Protein AF-A0A645ENZ5-F1 (afdb_monomer_lite)

Sequence (330 aa):
MIDLFDIIKGENFYLLDMSVNDKSVLYNEKYGIITLDNNRDEYNFKVSYTIEPRLSDDIVFKIAGTTLDGKLENLKVNVNSPFFIDNATVDFNEKGANFGTDRFNLEKNDNNVVFTNKNTIYVGEDIKLKIDIDKDLFVRPLPISGNIVKFSSPMILLLIVFLFFRFRDKNPITPVVQFYPPKSMNSAEVGYGFNEGISNLQVTSLLFYWASEGYIKIIMKKKNKFTIEKLKEIDNNHKSYEKKLFNSLFKYGNGKKVTGEKLKTYFGEEVSKAVKGVKEEFKYEKKLRDSASKKAGFLLSIISAVPIISCMMVARDVDHGSIIGYIMEP

Organism: NCBI:txid1076179

Structure (mmCIF, N/CA/C/O backbone):
data_AF-A0A645ENZ5-F1
#
_entry.id   AF-A0A645ENZ5-F1
#
loop_
_atom_site.group_PDB
_atom_site.id
_atom_site.type_symbol
_atom_site.label_atom_id
_atom_site.label_alt_id
_atom_site.label_comp_id
_atom_site.label_asym_id
_atom_site.label_entity_id
_atom_site.label_seq_id
_atom_site.pdbx_PDB_ins_code
_atom_site.Cartn_x
_atom_site.Cartn_y
_atom_site.Cartn_z
_atom_site.occupancy
_atom_site.B_iso_or_equiv
_atom_site.auth_seq_id
_atom_site.auth_comp_id
_atom_site.auth_asym_id
_atom_site.auth_atom_id
_atom_site.pdbx_PDB_model_num
ATOM 1 N N . MET A 1 1 ? 25.203 20.124 -31.818 1.00 53.22 1 MET A N 1
ATOM 2 C CA . MET A 1 1 ? 24.938 19.409 -30.550 1.00 53.22 1 MET A CA 1
ATOM 3 C C . MET A 1 1 ? 24.627 17.964 -30.899 1.00 53.22 1 MET A C 1
ATOM 5 O O . MET A 1 1 ? 23.870 17.758 -31.836 1.00 53.22 1 MET A O 1
ATOM 9 N N . ILE A 1 2 ? 25.244 16.997 -30.225 1.00 60.62 2 ILE A 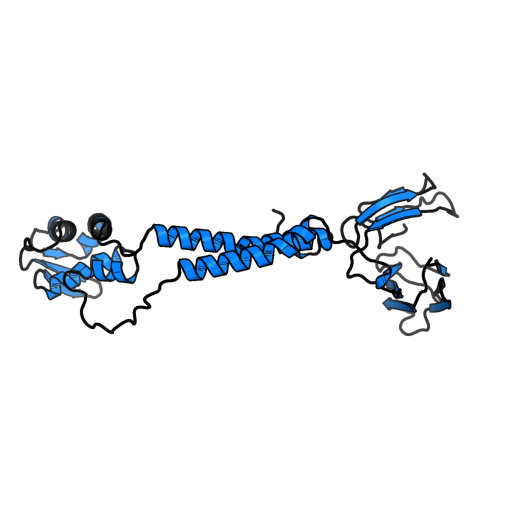N 1
ATOM 10 C CA . ILE A 1 2 ? 24.967 15.567 -30.406 1.00 60.62 2 ILE A CA 1
ATOM 11 C C . ILE A 1 2 ? 24.319 15.082 -29.118 1.00 60.62 2 ILE A C 1
ATOM 13 O O . ILE A 1 2 ? 24.918 15.182 -28.049 1.00 60.62 2 ILE A O 1
ATOM 17 N N . ASP A 1 3 ? 23.092 14.600 -29.222 1.00 60.34 3 ASP A N 1
ATOM 18 C CA . ASP A 1 3 ? 22.356 14.057 -28.090 1.00 60.34 3 ASP A CA 1
ATOM 19 C C . ASP A 1 3 ? 22.643 12.555 -27.989 1.00 60.34 3 ASP A C 1
ATOM 21 O O . ASP A 1 3 ? 22.390 11.793 -28.924 1.00 60.34 3 ASP A O 1
ATOM 25 N N . LEU A 1 4 ? 23.230 12.133 -26.873 1.00 62.19 4 LEU A N 1
ATOM 26 C CA . LEU A 1 4 ? 23.385 10.731 -26.519 1.00 62.19 4 LEU A CA 1
ATOM 27 C C . LEU A 1 4 ? 22.175 10.356 -25.666 1.00 62.19 4 LEU A C 1
ATOM 29 O O . LEU A 1 4 ? 22.334 10.042 -24.493 1.00 62.19 4 LEU A O 1
ATOM 33 N N . PHE A 1 5 ? 20.983 10.399 -26.269 1.00 58.06 5 PHE A N 1
ATOM 34 C CA . PHE A 1 5 ? 19.673 10.164 -25.640 1.00 58.06 5 PHE A CA 1
ATOM 35 C C . PHE A 1 5 ? 19.604 8.907 -24.764 1.00 58.06 5 PHE A C 1
ATOM 37 O O . PHE A 1 5 ? 18.794 8.818 -23.841 1.00 58.06 5 PHE A O 1
ATOM 44 N N . ASP A 1 6 ? 20.429 7.927 -25.140 1.00 56.44 6 ASP A N 1
ATOM 45 C CA . ASP A 1 6 ? 20.875 6.784 -24.365 1.00 56.44 6 ASP A CA 1
ATOM 46 C C . ASP A 1 6 ? 21.275 7.246 -22.964 1.00 56.44 6 ASP A C 1
ATOM 48 O O . ASP A 1 6 ? 20.511 7.142 -22.020 1.00 56.44 6 ASP A O 1
ATOM 52 N N . ILE A 1 7 ? 22.435 7.898 -22.890 1.00 56.50 7 ILE A N 1
ATOM 53 C CA . ILE A 1 7 ? 23.445 7.971 -21.828 1.00 56.50 7 ILE A CA 1
ATOM 54 C C . ILE A 1 7 ? 23.125 8.990 -20.707 1.00 56.50 7 ILE A C 1
ATOM 56 O O . ILE A 1 7 ? 24.003 9.655 -20.166 1.00 56.50 7 ILE A O 1
ATOM 60 N N . ILE A 1 8 ? 21.857 9.107 -20.312 1.00 57.09 8 ILE A N 1
ATOM 61 C CA . ILE A 1 8 ? 21.408 9.995 -19.230 1.00 57.09 8 ILE A CA 1
ATOM 62 C C . ILE A 1 8 ? 21.403 9.253 -17.887 1.00 57.09 8 ILE A C 1
ATOM 64 O O . ILE A 1 8 ? 20.781 8.200 -17.726 1.00 57.09 8 ILE A O 1
ATOM 68 N N . LYS A 1 9 ? 22.082 9.816 -16.881 1.00 54.47 9 LYS A N 1
ATOM 69 C CA . LYS A 1 9 ? 22.160 9.224 -15.539 1.00 54.47 9 LYS A CA 1
ATOM 70 C C . LYS A 1 9 ? 20.782 9.191 -14.861 1.00 54.47 9 LYS A C 1
ATOM 72 O O . LYS A 1 9 ? 20.249 10.237 -14.502 1.00 54.47 9 LYS A O 1
ATOM 77 N N . GLY A 1 10 ? 20.264 7.987 -14.598 1.00 50.69 10 GLY A N 1
ATOM 78 C CA . GLY A 1 10 ? 19.096 7.769 -13.731 1.00 50.69 10 GLY A CA 1
ATOM 79 C C . GLY A 1 10 ? 17.742 7.608 -14.432 1.00 50.69 10 GLY A C 1
ATOM 80 O O . GLY A 1 10 ? 16.750 7.419 -13.735 1.00 50.69 10 GLY A O 1
ATOM 81 N N . GLU A 1 11 ? 17.677 7.632 -15.769 1.00 53.59 11 GLU A N 1
ATOM 82 C CA . GLU A 1 11 ? 16.412 7.417 -16.498 1.00 53.59 11 GLU A CA 1
ATOM 83 C C . GLU A 1 11 ? 16.266 6.010 -17.087 1.00 53.59 11 GLU A C 1
ATOM 85 O O . GLU A 1 11 ? 15.225 5.386 -16.874 1.00 53.59 11 GLU A O 1
ATOM 90 N N . ASN A 1 12 ? 17.290 5.488 -17.779 1.00 50.91 12 ASN A N 1
ATOM 91 C CA . ASN A 1 12 ? 17.192 4.236 -18.554 1.00 50.91 12 ASN A CA 1
ATOM 92 C C . ASN A 1 12 ? 18.237 3.167 -18.165 1.00 50.91 12 ASN A C 1
ATOM 94 O O . ASN A 1 12 ? 17.950 1.977 -18.222 1.00 50.91 12 ASN A O 1
ATOM 98 N N . PHE A 1 13 ? 19.425 3.562 -17.706 1.00 59.50 13 PHE A N 1
ATOM 99 C CA . PHE A 1 13 ? 20.472 2.680 -17.160 1.00 59.50 13 PHE A CA 1
ATOM 100 C C . PHE A 1 13 ? 21.370 3.501 -16.217 1.00 59.50 13 PHE A C 1
ATOM 102 O O . PHE A 1 13 ? 21.268 4.731 -16.138 1.00 59.50 13 PHE A O 1
ATOM 109 N N . TYR A 1 14 ? 22.259 2.829 -15.484 1.00 66.50 14 TYR A N 1
ATOM 110 C CA . TYR A 1 14 ? 23.214 3.505 -14.608 1.00 66.50 14 TYR A CA 1
ATOM 111 C C . TYR A 1 14 ? 24.526 3.765 -15.358 1.00 66.50 14 TYR A C 1
ATOM 113 O O . TYR A 1 14 ? 25.234 2.824 -15.711 1.00 66.50 14 TYR A O 1
ATOM 121 N N . LEU A 1 15 ? 24.854 5.033 -15.628 1.00 72.75 15 LEU A N 1
ATOM 122 C CA . LEU A 1 15 ? 26.168 5.409 -16.158 1.00 72.75 15 LEU A CA 1
ATOM 123 C C . LEU A 1 15 ? 27.207 5.291 -15.037 1.00 72.75 15 LEU A C 1
ATOM 125 O O . LEU A 1 15 ? 27.143 6.031 -14.053 1.00 72.75 15 LEU A O 1
ATOM 129 N N . LEU A 1 16 ? 28.136 4.347 -15.180 1.00 76.06 16 LEU A N 1
ATOM 130 C CA . LEU A 1 16 ? 29.196 4.081 -14.206 1.00 76.06 16 LEU A CA 1
ATOM 131 C C . LEU A 1 16 ? 30.443 4.918 -14.485 1.00 76.06 16 LEU A C 1
ATOM 133 O O . LEU A 1 16 ? 31.052 5.435 -13.554 1.00 76.06 16 LEU A O 1
ATOM 137 N N . ASP A 1 17 ? 30.806 5.042 -15.759 1.00 79.56 17 ASP A N 1
ATOM 138 C CA . ASP A 1 17 ? 31.988 5.780 -16.199 1.00 79.56 17 ASP A CA 1
ATOM 139 C C . ASP A 1 17 ? 31.785 6.332 -17.614 1.00 79.56 17 ASP A C 1
ATOM 141 O O . ASP A 1 17 ? 31.119 5.696 -18.438 1.00 79.56 17 ASP A O 1
ATOM 145 N N . MET A 1 18 ? 32.378 7.492 -17.905 1.00 82.25 18 MET A N 1
ATOM 146 C CA . MET A 1 18 ? 32.459 8.049 -19.253 1.00 82.25 18 MET A CA 1
ATOM 147 C C . MET A 1 18 ? 33.754 8.836 -19.459 1.00 82.25 18 MET A C 1
ATOM 149 O O . MET A 1 18 ? 34.155 9.653 -18.636 1.00 82.25 18 MET A O 1
ATOM 153 N N . SER A 1 19 ? 34.358 8.661 -20.633 1.00 85.00 19 SER A N 1
ATOM 154 C CA . SER A 1 19 ? 35.468 9.478 -21.109 1.00 85.00 19 SER A CA 1
ATOM 155 C C . SER A 1 19 ? 35.282 9.899 -22.565 1.00 85.00 19 SER A C 1
ATOM 157 O O . SER A 1 19 ? 34.836 9.124 -23.415 1.00 85.00 19 SER A O 1
ATOM 159 N N . VAL A 1 20 ? 35.673 11.139 -22.856 1.00 86.62 20 VAL A N 1
ATOM 160 C CA . VAL A 1 20 ? 35.827 11.670 -24.213 1.00 86.62 20 VAL A CA 1
ATOM 161 C C . VAL A 1 20 ? 37.310 11.953 -24.416 1.00 86.62 20 VAL A C 1
ATOM 163 O O . VAL A 1 20 ? 37.947 12.597 -23.583 1.00 86.62 20 VAL A O 1
ATOM 166 N N . ASN A 1 21 ? 37.888 11.425 -25.493 1.00 89.44 21 ASN A N 1
ATOM 167 C CA . ASN A 1 21 ? 39.327 11.553 -25.749 1.00 89.44 21 ASN A CA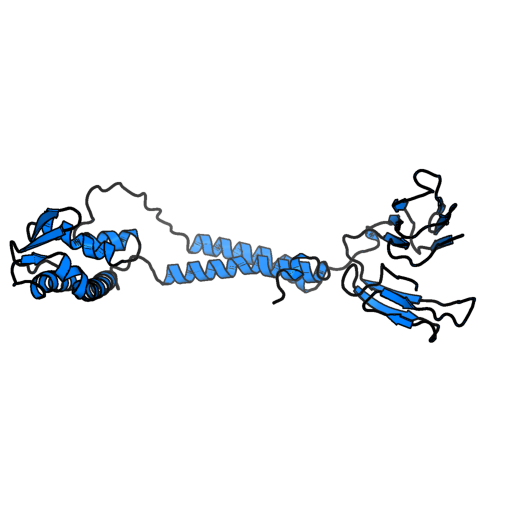 1
ATOM 168 C C . ASN A 1 21 ? 39.749 12.972 -26.176 1.00 89.44 21 ASN A C 1
ATOM 170 O O . ASN A 1 21 ? 40.898 13.356 -25.960 1.00 89.44 21 ASN A O 1
ATOM 174 N N . ASP A 1 22 ? 38.838 13.741 -26.771 1.00 83.50 22 ASP A N 1
ATOM 175 C CA . ASP A 1 22 ? 39.069 15.119 -27.183 1.00 83.50 22 ASP A CA 1
ATOM 176 C C . ASP A 1 22 ? 38.551 16.090 -26.114 1.00 83.50 22 ASP A C 1
ATOM 178 O O . ASP A 1 22 ? 37.352 16.199 -25.869 1.00 83.50 22 ASP A O 1
ATOM 182 N N . LYS A 1 23 ? 39.471 16.840 -25.499 1.00 79.62 23 LYS A N 1
ATOM 183 C CA . LYS A 1 23 ? 39.165 17.824 -24.447 1.00 79.62 23 LYS A CA 1
ATOM 184 C C . LYS A 1 23 ? 38.333 19.009 -24.936 1.00 79.62 23 LYS A C 1
ATOM 186 O O . LYS A 1 23 ? 37.765 19.725 -24.118 1.00 79.62 23 LYS A O 1
ATOM 191 N N . SER A 1 24 ? 38.315 19.255 -26.242 1.00 79.25 24 SER A N 1
ATOM 192 C CA . SER A 1 24 ? 37.523 20.325 -26.851 1.00 79.25 24 SER A CA 1
ATOM 193 C C . SER A 1 24 ? 36.053 19.941 -27.052 1.00 79.25 24 SER A C 1
ATOM 195 O O . SER A 1 24 ? 35.222 20.808 -27.310 1.00 79.25 24 SER A O 1
ATOM 197 N N . VAL A 1 25 ? 35.728 18.655 -26.900 1.00 83.12 25 VAL A N 1
ATOM 198 C CA . VAL A 1 25 ? 34.374 18.120 -26.987 1.00 83.12 25 VAL A CA 1
ATOM 199 C C . VAL A 1 25 ? 33.829 17.976 -25.569 1.00 83.12 25 VAL A C 1
ATOM 201 O O . VAL A 1 25 ? 34.274 17.130 -24.794 1.00 83.12 25 VAL A O 1
ATOM 204 N N . LEU A 1 26 ? 32.873 18.832 -25.206 1.00 80.06 26 LEU A N 1
ATOM 205 C CA . LEU A 1 26 ? 32.309 18.854 -23.856 1.00 80.06 26 LEU A CA 1
ATOM 206 C C . LEU A 1 26 ? 31.112 17.912 -23.760 1.00 80.06 26 LEU A C 1
ATOM 208 O O . LEU A 1 26 ? 30.170 18.022 -24.547 1.00 80.06 26 LEU A O 1
ATOM 212 N N . TYR A 1 27 ? 31.127 17.036 -22.757 1.00 79.44 27 TYR A N 1
ATOM 213 C CA . TYR A 1 27 ? 30.000 16.176 -22.413 1.00 79.44 27 TYR A CA 1
ATOM 214 C C . TYR A 1 27 ? 29.268 16.692 -21.171 1.00 79.44 27 TYR A C 1
ATOM 216 O O . TYR A 1 27 ? 29.885 17.011 -20.155 1.00 79.44 27 TYR A O 1
ATOM 224 N N . ASN A 1 28 ? 27.942 16.757 -21.249 1.00 75.94 28 ASN A N 1
ATOM 225 C CA . ASN A 1 28 ? 27.066 17.089 -20.140 1.00 75.94 28 ASN A CA 1
ATOM 226 C C . ASN A 1 28 ? 26.349 15.829 -19.642 1.00 75.94 28 ASN A C 1
ATOM 228 O O . ASN A 1 28 ? 25.341 15.420 -20.216 1.00 75.94 28 ASN A O 1
ATOM 232 N N . GLU A 1 29 ? 26.832 15.260 -18.535 1.00 68.12 29 GLU A N 1
ATOM 233 C CA . GLU A 1 29 ? 26.309 14.007 -17.967 1.00 68.12 29 GLU A CA 1
ATOM 234 C C . GLU A 1 29 ? 24.839 14.077 -17.545 1.00 68.12 29 GLU A C 1
ATOM 236 O O . GLU A 1 29 ? 24.139 13.067 -17.553 1.00 68.12 29 GLU A O 1
ATOM 241 N N . LYS A 1 30 ? 24.364 15.268 -17.158 1.00 67.50 30 LYS A N 1
ATOM 242 C CA . LYS A 1 30 ? 22.994 15.455 -16.674 1.00 67.50 30 LYS A CA 1
ATOM 243 C C . LYS A 1 30 ? 21.971 15.311 -17.797 1.00 67.50 30 LYS A C 1
ATOM 245 O O . LYS A 1 30 ? 20.852 14.887 -17.538 1.00 67.50 30 LYS A O 1
ATOM 250 N N . TYR A 1 31 ? 22.349 15.700 -19.010 1.00 66.69 31 TYR A N 1
ATOM 251 C CA . TYR A 1 31 ? 21.451 15.708 -20.162 1.00 66.69 31 TYR A CA 1
ATOM 252 C C . TYR A 1 31 ? 21.866 14.711 -21.246 1.00 66.69 31 TYR A C 1
ATOM 254 O O . TYR A 1 31 ? 21.151 14.585 -22.226 1.00 66.69 31 TYR A O 1
ATOM 262 N N . GLY A 1 32 ? 22.999 14.016 -21.093 1.00 71.44 32 GLY A N 1
ATOM 263 C CA . GLY A 1 32 ? 23.510 13.106 -22.119 1.00 71.44 32 GLY A CA 1
ATOM 264 C C . GLY A 1 32 ? 24.016 13.833 -23.368 1.00 71.44 32 GLY A C 1
ATOM 265 O O . GLY A 1 32 ? 24.044 13.260 -24.445 1.00 71.44 32 GLY A O 1
ATOM 266 N N . ILE A 1 33 ? 24.415 15.103 -23.272 1.00 73.81 33 ILE A N 1
ATOM 267 C CA . ILE A 1 33 ? 24.668 15.933 -24.461 1.00 73.81 33 ILE A CA 1
ATOM 268 C C . ILE A 1 33 ? 26.161 16.128 -24.702 1.00 73.81 33 ILE A C 1
ATOM 270 O O . ILE A 1 33 ? 26.882 16.600 -23.825 1.00 73.81 33 ILE A O 1
ATOM 274 N N . ILE A 1 34 ? 26.603 15.875 -25.932 1.00 79.56 34 ILE A N 1
ATOM 275 C CA . ILE A 1 34 ? 27.893 16.323 -26.453 1.00 79.56 34 ILE A CA 1
ATOM 276 C C . ILE A 1 34 ? 27.729 17.653 -27.190 1.00 79.56 34 ILE A C 1
ATOM 278 O O . ILE A 1 34 ? 26.933 17.803 -28.122 1.00 79.56 34 ILE A O 1
ATOM 282 N N . THR A 1 35 ? 28.532 18.635 -26.796 1.00 77.75 35 THR A N 1
ATOM 283 C CA . THR A 1 35 ? 28.579 19.949 -27.437 1.00 77.75 35 THR A CA 1
ATOM 284 C C . THR A 1 35 ? 29.850 20.070 -28.265 1.00 77.75 35 THR A C 1
ATOM 286 O O . THR A 1 35 ? 30.953 19.874 -27.755 1.00 77.75 35 THR A O 1
ATOM 289 N N . LEU A 1 36 ? 29.670 20.403 -29.542 1.00 80.25 36 LEU A N 1
ATOM 290 C CA . LEU A 1 36 ? 30.740 20.752 -30.473 1.00 80.25 36 LEU A CA 1
ATOM 291 C C . LEU A 1 36 ? 30.731 22.272 -30.636 1.00 80.25 36 LEU A C 1
ATOM 293 O O . LEU A 1 36 ? 29.652 22.865 -30.721 1.00 80.25 36 LEU A O 1
ATOM 297 N N . ASP A 1 37 ? 31.906 22.896 -30.637 1.00 78.12 37 ASP A N 1
ATOM 298 C CA . ASP A 1 37 ? 32.037 24.313 -30.967 1.00 78.12 37 ASP A CA 1
ATOM 299 C C . ASP A 1 37 ? 31.911 24.539 -32.486 1.00 78.12 37 ASP A C 1
ATOM 301 O O . ASP A 1 37 ? 31.997 23.605 -33.269 1.00 78.12 37 ASP A O 1
ATOM 305 N N . ASN A 1 38 ? 31.682 25.777 -32.931 1.00 78.19 38 ASN A N 1
ATOM 306 C CA . ASN A 1 38 ? 31.588 26.100 -34.368 1.00 78.19 38 ASN A CA 1
ATOM 307 C C . ASN A 1 38 ? 32.955 26.497 -34.960 1.00 78.19 38 ASN A C 1
ATOM 309 O O . ASN A 1 38 ? 33.023 27.200 -35.964 1.00 78.19 38 ASN A O 1
ATOM 313 N N . ASN A 1 39 ? 34.048 26.118 -34.293 1.00 80.25 39 ASN A N 1
ATOM 314 C CA . ASN A 1 39 ? 35.395 26.598 -34.610 1.00 80.25 39 ASN A CA 1
ATOM 315 C C . ASN A 1 39 ? 36.141 25.692 -35.601 1.00 80.25 39 ASN A C 1
ATOM 317 O O . ASN A 1 39 ? 37.219 26.065 -36.065 1.00 80.25 39 ASN A O 1
ATOM 321 N N . ARG A 1 40 ? 35.615 24.497 -35.894 1.00 82.19 40 ARG A N 1
ATOM 322 C CA . ARG A 1 40 ? 36.188 23.543 -36.850 1.00 82.19 40 ARG A CA 1
ATOM 323 C C . ARG A 1 40 ? 35.101 22.982 -37.756 1.00 82.19 40 ARG A C 1
ATOM 325 O O . ARG A 1 40 ? 33.959 22.826 -37.337 1.00 82.19 40 ARG A O 1
ATOM 332 N N . ASP A 1 41 ? 35.501 22.634 -38.972 1.00 82.31 41 ASP A N 1
ATOM 333 C CA . ASP A 1 41 ? 34.616 22.007 -39.956 1.00 82.31 41 ASP A CA 1
ATOM 334 C C . ASP A 1 41 ? 34.504 20.485 -39.750 1.00 82.31 41 ASP A C 1
ATOM 336 O O . ASP A 1 41 ? 33.480 19.888 -40.072 1.00 82.31 41 ASP A O 1
ATOM 340 N N . GLU A 1 42 ? 35.537 19.848 -39.183 1.00 83.44 42 GLU A N 1
ATOM 341 C CA . GLU A 1 42 ? 35.599 18.397 -38.981 1.00 83.44 42 GLU A CA 1
ATOM 342 C C . GLU A 1 42 ? 36.023 18.038 -37.547 1.00 83.44 42 GLU A C 1
ATOM 344 O O . GLU A 1 42 ? 36.982 18.592 -37.000 1.00 83.44 42 GLU A O 1
ATOM 349 N N . TYR A 1 43 ? 35.310 17.078 -36.947 1.00 82.81 43 TYR A N 1
ATOM 350 C CA . TYR A 1 43 ? 35.575 16.542 -35.610 1.00 82.81 43 TYR A CA 1
ATOM 351 C C . TYR A 1 43 ? 35.787 15.032 -35.687 1.00 82.81 43 TYR A C 1
ATOM 353 O O . TYR A 1 43 ? 34.962 14.312 -36.244 1.00 82.81 43 TYR A O 1
ATOM 361 N N . ASN A 1 44 ? 36.854 14.543 -35.054 1.00 87.75 44 ASN A N 1
ATOM 362 C CA . ASN A 1 44 ? 37.105 13.117 -34.874 1.00 87.75 44 ASN A CA 1
ATOM 363 C C . ASN A 1 44 ? 37.388 12.844 -33.393 1.00 87.75 44 ASN A C 1
ATOM 365 O O . ASN A 1 44 ? 38.461 13.164 -32.884 1.00 87.75 44 ASN A O 1
ATOM 369 N N . PHE A 1 45 ? 36.402 12.285 -32.696 1.00 86.81 45 PHE A N 1
ATOM 370 C CA . PHE A 1 45 ? 36.475 11.990 -31.269 1.00 86.81 45 PHE A CA 1
ATOM 371 C C . PHE A 1 45 ? 35.924 10.593 -30.975 1.00 86.81 45 PHE A C 1
ATOM 373 O O . PHE A 1 45 ? 35.157 10.014 -31.742 1.00 86.81 45 PHE A O 1
ATOM 380 N N . LYS A 1 46 ? 36.324 10.050 -29.827 1.00 87.69 46 LYS A N 1
ATOM 381 C CA . LYS A 1 46 ? 35.882 8.770 -29.285 1.00 87.69 46 LYS A CA 1
ATOM 382 C C . LYS A 1 46 ? 35.283 8.998 -27.907 1.00 87.69 46 LYS A C 1
ATOM 384 O O . LYS A 1 46 ? 35.949 9.526 -27.015 1.00 87.69 46 LYS A O 1
ATOM 389 N N . VAL A 1 47 ? 34.056 8.521 -27.739 1.00 85.56 47 VAL A N 1
ATOM 390 C CA . VAL A 1 47 ? 33.367 8.431 -26.451 1.00 85.56 47 VAL A CA 1
ATOM 391 C C . VAL A 1 47 ? 33.454 6.984 -25.987 1.00 85.56 47 VAL A C 1
ATOM 393 O O . VAL A 1 47 ? 33.116 6.073 -26.741 1.00 85.56 47 VAL A O 1
ATOM 396 N N . SER A 1 48 ? 33.940 6.763 -24.771 1.00 87.62 48 SER A N 1
ATOM 397 C CA . SER A 1 48 ? 33.935 5.445 -24.129 1.00 87.62 48 SER A CA 1
ATOM 398 C C . SER A 1 48 ? 33.117 5.543 -22.854 1.00 87.62 48 SER A C 1
ATOM 400 O O . SER A 1 48 ? 33.328 6.466 -22.073 1.00 87.62 48 SER A O 1
ATOM 402 N N . TYR A 1 49 ? 32.186 4.620 -22.648 1.00 83.75 49 TYR A N 1
ATOM 403 C CA . TYR A 1 49 ? 31.307 4.630 -21.486 1.00 83.75 49 TYR A CA 1
ATOM 404 C C . TYR A 1 49 ? 31.062 3.217 -20.972 1.00 83.75 49 TYR A C 1
ATOM 406 O O . TYR A 1 49 ? 31.088 2.252 -21.736 1.00 83.75 49 TYR A O 1
ATOM 414 N N . THR A 1 50 ? 30.804 3.118 -19.671 1.00 83.06 50 THR A N 1
ATOM 415 C CA . THR A 1 50 ? 30.383 1.882 -19.011 1.00 83.06 50 THR A CA 1
ATOM 416 C C . THR A 1 50 ? 29.007 2.107 -18.414 1.00 83.06 50 THR A C 1
ATOM 418 O O . THR A 1 50 ? 28.816 3.033 -17.624 1.00 83.06 50 THR A O 1
ATOM 421 N N . ILE A 1 51 ? 28.052 1.260 -18.786 1.00 77.94 51 ILE A N 1
ATOM 422 C CA . ILE A 1 51 ? 26.679 1.321 -18.289 1.00 77.94 51 ILE A CA 1
ATOM 423 C C . ILE A 1 51 ? 26.291 0.017 -17.612 1.00 77.94 51 ILE A C 1
ATOM 425 O O . ILE A 1 51 ? 26.758 -1.059 -17.982 1.00 77.94 51 ILE A O 1
ATOM 429 N N . GLU A 1 52 ? 25.392 0.124 -16.646 1.00 75.38 52 GLU A N 1
ATOM 430 C CA . GLU A 1 52 ? 24.675 -1.008 -16.086 1.00 75.38 52 GLU A CA 1
ATOM 431 C C . GLU A 1 52 ? 23.221 -0.988 -16.602 1.00 75.38 52 GLU A C 1
ATOM 433 O O . GLU A 1 52 ? 22.429 -0.161 -16.136 1.00 75.38 52 GLU A O 1
ATOM 438 N N . PRO A 1 53 ? 22.862 -1.848 -17.581 1.00 69.31 53 PRO A N 1
ATOM 439 C CA . PRO A 1 53 ? 21.552 -1.813 -18.233 1.00 69.31 53 PRO A CA 1
ATOM 440 C C . PRO A 1 53 ? 20.428 -2.278 -17.300 1.00 69.31 53 PRO A C 1
ATOM 442 O O . PRO A 1 53 ? 20.660 -3.004 -16.331 1.00 69.31 53 PRO A O 1
ATOM 445 N N . ARG A 1 54 ? 19.181 -1.906 -17.593 1.00 68.06 54 ARG A N 1
ATOM 446 C CA . ARG A 1 54 ? 18.018 -2.548 -16.963 1.00 68.06 54 ARG A CA 1
ATOM 447 C C . ARG A 1 54 ? 17.855 -3.974 -17.485 1.00 68.06 54 ARG A C 1
ATOM 449 O O . ARG A 1 54 ? 18.108 -4.242 -18.651 1.00 68.06 54 ARG A O 1
ATOM 456 N N . LEU A 1 55 ? 17.410 -4.886 -16.619 1.00 65.62 55 LEU A N 1
ATOM 457 C CA . LEU A 1 55 ? 17.197 -6.296 -16.981 1.00 65.62 55 LEU A CA 1
ATOM 458 C C . LEU A 1 55 ? 16.004 -6.506 -17.932 1.00 65.62 55 LEU A C 1
ATOM 460 O O . LEU A 1 55 ? 15.913 -7.546 -18.574 1.00 65.62 55 LEU A O 1
ATOM 464 N N . SER A 1 56 ? 15.075 -5.551 -17.993 1.00 62.88 56 SER A N 1
ATOM 465 C CA . SER A 1 56 ? 13.831 -5.638 -18.766 1.00 62.88 56 SER A CA 1
ATOM 466 C C . SER A 1 56 ? 13.910 -5.062 -20.176 1.00 62.88 56 SER A C 1
ATOM 468 O O . SER A 1 56 ? 12.965 -5.253 -20.941 1.00 62.88 56 SER A O 1
ATOM 470 N N . ASP A 1 57 ? 14.975 -4.330 -20.502 1.00 66.06 57 ASP A N 1
ATOM 471 C CA . ASP A 1 57 ? 14.966 -3.426 -21.649 1.00 66.06 57 ASP A CA 1
ATOM 472 C C . ASP A 1 57 ? 15.668 -4.052 -22.858 1.00 66.06 57 ASP A C 1
ATOM 474 O O . ASP A 1 57 ? 16.702 -4.711 -22.739 1.00 66.06 57 ASP A O 1
ATOM 478 N N . ASP A 1 58 ? 15.090 -3.835 -24.038 1.00 72.56 58 ASP A N 1
ATOM 479 C CA . ASP A 1 58 ? 15.731 -4.178 -25.303 1.00 72.56 58 ASP A CA 1
ATOM 480 C C . ASP A 1 58 ? 16.862 -3.183 -25.611 1.00 72.56 58 ASP A C 1
ATOM 482 O O . ASP A 1 58 ? 16.809 -2.016 -25.213 1.00 72.56 58 ASP A O 1
ATOM 486 N N . ILE A 1 59 ? 17.873 -3.612 -26.372 1.00 79.88 59 ILE A N 1
ATOM 487 C CA . ILE A 1 59 ? 18.948 -2.711 -26.797 1.00 79.88 59 ILE A CA 1
ATOM 488 C C . ILE A 1 59 ? 18.420 -1.833 -27.933 1.00 79.88 59 ILE A C 1
ATOM 490 O O . ILE A 1 59 ? 18.270 -2.274 -29.074 1.00 79.88 59 ILE A O 1
ATOM 494 N N . VAL A 1 60 ? 18.137 -0.574 -27.611 1.00 82.12 60 VAL A N 1
ATOM 495 C CA . VAL A 1 60 ? 17.627 0.427 -28.550 1.00 82.12 60 VAL A CA 1
ATOM 496 C C . VAL A 1 60 ? 18.593 1.599 -28.602 1.00 82.12 60 VAL A C 1
ATOM 498 O O . VAL A 1 60 ? 18.915 2.186 -27.578 1.00 82.12 60 VAL A O 1
ATOM 501 N N . PHE A 1 61 ? 19.021 1.955 -29.808 1.00 83.50 61 PHE A N 1
ATOM 502 C CA . PHE A 1 61 ? 19.822 3.138 -30.082 1.00 83.50 61 PHE A CA 1
ATOM 503 C C . PHE A 1 61 ? 18.932 4.221 -30.676 1.00 83.50 61 PHE A C 1
ATOM 505 O O . PHE A 1 61 ? 18.417 4.067 -31.788 1.00 83.50 61 PHE A O 1
ATOM 512 N N . LYS A 1 62 ? 18.769 5.341 -29.975 1.00 83.38 62 LYS A N 1
ATOM 513 C CA . LYS A 1 62 ? 18.148 6.536 -30.561 1.00 83.38 62 LYS A CA 1
ATOM 514 C C . LYS A 1 62 ? 19.163 7.248 -31.453 1.00 83.38 62 LYS A C 1
ATOM 516 O O . LYS A 1 62 ? 20.122 7.844 -30.976 1.00 83.38 62 LYS A O 1
ATOM 521 N N . ILE A 1 63 ? 18.947 7.160 -32.760 1.00 83.62 63 ILE A N 1
ATOM 522 C CA . ILE A 1 63 ? 19.851 7.701 -33.779 1.00 83.62 63 ILE A CA 1
ATOM 523 C C . ILE A 1 63 ? 19.555 9.184 -34.036 1.00 83.62 63 ILE A C 1
ATOM 525 O O . ILE A 1 63 ? 20.474 9.990 -34.161 1.00 83.62 63 ILE A O 1
ATOM 529 N N . ALA A 1 64 ? 18.274 9.543 -34.120 1.00 82.94 64 ALA A N 1
ATOM 530 C CA . ALA A 1 64 ? 17.813 10.918 -34.287 1.00 82.94 64 ALA A CA 1
ATOM 531 C C . ALA A 1 64 ? 16.535 11.129 -33.471 1.00 82.94 64 ALA A C 1
ATOM 533 O O . ALA A 1 64 ? 15.690 10.236 -33.405 1.00 82.94 64 ALA A O 1
ATOM 534 N N . GLY A 1 65 ? 16.398 12.299 -32.849 1.00 77.69 65 GLY A N 1
ATOM 535 C CA . GLY A 1 65 ? 15.234 12.661 -32.042 1.00 77.69 65 GLY A CA 1
ATOM 536 C C . GLY A 1 65 ? 14.504 13.880 -32.591 1.00 77.69 65 GLY A C 1
ATOM 537 O O . GLY A 1 65 ? 15.053 14.669 -33.359 1.00 77.69 65 GLY A O 1
ATOM 538 N N . THR A 1 66 ? 13.275 14.091 -32.123 1.00 76.00 66 THR A N 1
ATOM 539 C CA . THR A 1 66 ? 12.400 15.169 -32.608 1.00 76.00 66 THR A CA 1
ATOM 540 C C . THR A 1 66 ? 12.926 16.581 -32.330 1.00 76.00 66 THR A C 1
ATOM 542 O O . THR A 1 66 ? 12.430 17.539 -32.917 1.00 76.00 66 THR A O 1
ATOM 545 N N . THR A 1 67 ? 13.886 16.716 -31.414 1.00 71.25 67 THR A N 1
ATOM 546 C CA . THR A 1 67 ? 14.538 17.970 -31.000 1.00 71.25 67 THR A CA 1
ATOM 547 C C . THR A 1 67 ? 15.818 18.275 -31.776 1.00 71.25 67 THR A C 1
ATOM 549 O O . THR A 1 67 ? 16.485 19.260 -31.464 1.00 71.25 67 THR A O 1
ATOM 552 N N . LEU A 1 68 ? 16.177 17.440 -32.758 1.00 69.88 68 LEU A N 1
ATOM 553 C CA . LEU A 1 68 ? 17.319 17.666 -33.635 1.00 69.88 68 LEU A CA 1
ATOM 554 C C . LEU A 1 68 ? 17.262 19.080 -34.233 1.00 69.88 68 LEU A C 1
ATOM 556 O O . LEU A 1 68 ? 16.285 19.436 -34.890 1.00 69.88 68 LEU A O 1
ATOM 560 N N . ASP A 1 69 ? 18.318 19.864 -34.019 1.00 68.81 69 ASP A N 1
ATOM 561 C CA . ASP A 1 69 ? 18.461 21.194 -34.608 1.00 68.81 69 ASP A CA 1
ATOM 562 C C . ASP A 1 69 ? 19.163 21.074 -35.969 1.00 68.81 69 ASP A C 1
ATOM 564 O O . ASP A 1 69 ? 20.328 20.675 -36.053 1.00 68.81 69 ASP A O 1
ATOM 568 N N . GLY A 1 70 ? 18.431 21.362 -37.047 1.00 77.94 70 GLY A N 1
ATOM 569 C CA . GLY A 1 70 ? 18.911 21.262 -38.427 1.00 77.94 70 GLY A CA 1
ATOM 570 C C . GLY A 1 70 ? 18.403 20.037 -39.197 1.00 77.94 70 GLY A C 1
ATOM 571 O O . GLY A 1 70 ? 17.355 19.468 -38.900 1.00 77.94 70 GLY A O 1
ATOM 572 N N . LYS A 1 71 ? 19.129 19.671 -40.259 1.00 83.25 71 LYS A N 1
ATOM 573 C CA . LYS A 1 71 ? 18.824 18.523 -41.127 1.00 83.25 71 LYS A CA 1
ATOM 574 C C . LYS A 1 71 ? 20.001 17.552 -41.146 1.00 83.25 71 LYS A C 1
ATOM 576 O O . LYS A 1 71 ? 21.148 17.994 -41.180 1.00 83.25 71 LYS A O 1
ATOM 581 N N . LEU A 1 72 ? 19.722 16.249 -41.160 1.00 84.50 72 LEU A N 1
ATOM 582 C CA . LEU A 1 72 ? 20.750 15.217 -41.326 1.00 84.50 72 LEU A CA 1
ATOM 583 C C . LEU A 1 72 ? 20.675 14.618 -42.730 1.00 84.50 72 LEU A C 1
ATOM 585 O O . LEU A 1 72 ? 19.623 14.165 -43.186 1.00 84.50 72 LEU A O 1
ATOM 589 N N . GLU A 1 73 ? 21.818 14.610 -43.408 1.00 87.19 73 GLU A N 1
ATOM 590 C CA . GLU A 1 73 ? 22.001 14.078 -44.757 1.00 87.19 73 GLU A CA 1
ATOM 591 C C . GLU A 1 73 ? 23.157 13.075 -44.731 1.00 87.19 73 GLU A C 1
ATOM 593 O O . GLU A 1 73 ? 24.147 13.296 -44.037 1.00 87.19 73 GLU A O 1
ATOM 598 N N . ASN A 1 74 ? 23.034 11.974 -45.481 1.00 88.25 74 ASN A N 1
ATOM 599 C CA . ASN A 1 74 ? 24.072 10.939 -45.604 1.00 88.25 74 ASN A CA 1
ATOM 600 C C . ASN A 1 74 ? 24.548 10.336 -44.264 1.00 88.25 74 ASN A C 1
ATOM 602 O O . ASN A 1 74 ? 25.721 10.003 -44.089 1.00 88.25 74 ASN A O 1
ATOM 606 N N . LEU A 1 75 ? 23.632 10.182 -43.313 1.00 88.56 75 LEU A N 1
ATOM 607 C CA . LEU A 1 75 ? 23.845 9.476 -42.063 1.00 88.56 75 LEU A CA 1
ATOM 608 C C . LEU A 1 75 ? 24.097 7.986 -42.322 1.00 88.56 75 LEU A C 1
ATOM 610 O O . LEU A 1 75 ? 23.241 7.259 -42.830 1.00 88.56 75 LEU A O 1
ATOM 614 N N . LYS A 1 76 ? 25.270 7.527 -41.891 1.00 92.25 76 LYS A N 1
ATOM 615 C CA . LYS A 1 76 ? 25.641 6.115 -41.850 1.00 92.25 76 LYS A CA 1
ATOM 616 C C . LYS A 1 76 ? 25.972 5.726 -40.418 1.00 92.25 76 LYS A C 1
ATOM 618 O O . LYS A 1 76 ? 26.908 6.261 -39.831 1.00 92.25 76 LYS A O 1
ATOM 623 N N . VAL A 1 77 ? 25.229 4.766 -39.881 1.00 90.88 77 VAL A N 1
ATOM 624 C CA . VAL A 1 77 ? 25.446 4.204 -38.546 1.00 90.88 77 VAL A CA 1
ATOM 625 C C . VAL A 1 77 ? 25.912 2.765 -38.708 1.00 90.88 77 VAL A C 1
ATOM 627 O O . VAL A 1 77 ? 25.288 1.987 -39.424 1.00 90.88 77 VAL A O 1
ATOM 630 N N . ASN A 1 78 ? 27.026 2.421 -38.067 1.00 93.19 78 ASN A N 1
ATOM 631 C CA . ASN A 1 78 ? 27.597 1.079 -38.098 1.00 93.19 78 ASN A CA 1
ATOM 632 C C . ASN A 1 78 ? 27.712 0.548 -36.667 1.00 93.19 78 ASN A C 1
ATOM 634 O O . ASN A 1 78 ? 28.525 1.049 -35.890 1.00 93.19 78 ASN A O 1
ATOM 638 N N . VAL A 1 79 ? 26.883 -0.435 -36.324 1.00 91.00 79 VAL A N 1
ATOM 639 C CA . VAL A 1 79 ? 26.822 -1.047 -34.995 1.00 91.00 79 VAL A CA 1
ATOM 640 C C . VAL A 1 79 ? 27.502 -2.405 -35.050 1.00 91.00 79 VAL A C 1
ATOM 642 O O . VAL A 1 79 ? 26.971 -3.340 -35.644 1.00 91.00 79 VAL A O 1
ATOM 645 N N . ASN A 1 80 ? 28.656 -2.513 -34.392 1.00 92.25 80 ASN A N 1
ATOM 646 C CA . ASN A 1 80 ? 29.396 -3.763 -34.263 1.00 92.25 80 ASN A CA 1
ATOM 647 C C . ASN A 1 80 ? 29.233 -4.328 -32.848 1.00 92.25 80 ASN A C 1
ATOM 649 O O . ASN A 1 80 ? 29.550 -3.649 -31.868 1.00 92.25 80 ASN A O 1
ATOM 653 N N . SER A 1 81 ? 28.763 -5.569 -32.754 1.00 89.19 81 SER A N 1
ATOM 654 C CA . SER A 1 81 ? 28.526 -6.281 -31.502 1.00 89.19 81 SER A CA 1
ATOM 655 C C . SER A 1 81 ? 29.551 -7.405 -31.312 1.00 89.19 81 SER A C 1
ATOM 657 O O . SER A 1 81 ? 29.819 -8.168 -32.244 1.00 89.19 81 SER A O 1
ATOM 659 N N . PRO A 1 82 ? 30.098 -7.598 -30.097 1.00 89.88 82 PRO A N 1
ATOM 660 C CA . PRO A 1 82 ? 30.902 -8.783 -29.796 1.00 89.88 82 PRO A CA 1
ATOM 661 C C . PRO A 1 82 ? 30.075 -10.081 -29.826 1.00 89.88 82 PRO A C 1
ATOM 663 O O . PRO A 1 82 ? 30.648 -11.166 -29.881 1.00 89.88 82 PRO A O 1
ATOM 666 N N . PHE A 1 83 ? 28.743 -9.977 -29.814 1.00 90.44 83 PHE A N 1
ATOM 667 C CA . PHE A 1 83 ? 27.804 -11.095 -29.822 1.00 90.44 83 PHE A CA 1
ATOM 668 C C . PHE A 1 83 ? 26.972 -11.129 -31.102 1.00 90.44 83 PHE A C 1
ATOM 670 O O . PHE A 1 83 ? 26.786 -10.100 -31.758 1.00 90.44 83 PHE A O 1
ATOM 677 N N . PHE A 1 84 ? 26.456 -12.314 -31.425 1.00 92.31 84 PHE A N 1
ATOM 678 C CA . PHE A 1 84 ? 25.540 -12.500 -32.544 1.00 92.31 84 PHE A CA 1
ATOM 679 C C . PHE A 1 84 ? 24.279 -11.648 -32.354 1.00 92.31 84 PHE A C 1
ATOM 681 O O . PHE A 1 84 ? 23.719 -11.586 -31.260 1.00 92.31 84 PHE A O 1
ATOM 688 N N . ILE A 1 85 ? 23.861 -10.977 -33.421 1.00 93.00 85 ILE A N 1
ATOM 689 C CA . ILE A 1 85 ? 22.634 -10.189 -33.482 1.00 93.00 85 ILE A CA 1
ATOM 690 C C . ILE A 1 85 ? 21.581 -11.089 -34.115 1.00 93.00 85 ILE A C 1
ATOM 692 O O . ILE A 1 85 ? 21.724 -11.482 -35.270 1.00 93.00 85 ILE A O 1
ATOM 696 N N . ASP A 1 86 ? 20.520 -11.422 -33.393 1.00 91.12 86 ASP A N 1
ATOM 697 C CA . ASP A 1 86 ? 19.448 -12.266 -33.919 1.00 91.12 86 ASP A CA 1
ATOM 698 C C . ASP A 1 86 ? 18.643 -11.508 -34.973 1.00 91.12 86 ASP A C 1
ATOM 700 O O . ASP A 1 86 ? 18.417 -11.996 -36.085 1.00 91.12 86 ASP A O 1
ATOM 704 N N . ASN A 1 87 ? 18.275 -10.271 -34.645 1.00 92.00 87 ASN A N 1
ATOM 705 C CA . ASN A 1 87 ? 17.439 -9.422 -35.476 1.00 92.00 87 ASN A CA 1
ATOM 706 C C . ASN A 1 87 ? 17.759 -7.936 -35.248 1.00 92.00 87 ASN A C 1
ATOM 708 O O . ASN A 1 87 ? 18.287 -7.546 -34.209 1.00 92.00 87 ASN A O 1
ATOM 712 N N . ALA A 1 88 ? 17.454 -7.102 -36.237 1.00 93.12 88 ALA A N 1
ATOM 713 C CA . ALA A 1 88 ? 17.599 -5.657 -36.143 1.00 93.12 88 ALA A CA 1
ATOM 714 C C . ALA A 1 88 ? 16.394 -4.985 -36.795 1.00 93.12 88 ALA A C 1
ATOM 716 O O . ALA A 1 88 ? 16.018 -5.324 -37.918 1.00 93.12 88 ALA A O 1
ATOM 717 N N . THR A 1 89 ? 15.791 -4.028 -36.099 1.00 93.25 89 THR A N 1
ATOM 718 C CA . THR A 1 89 ? 14.615 -3.301 -36.576 1.00 93.25 89 THR A CA 1
ATOM 719 C C . THR A 1 89 ? 14.809 -1.806 -36.412 1.00 93.25 89 THR A C 1
ATOM 721 O O . THR A 1 89 ? 15.453 -1.336 -35.477 1.00 93.25 89 THR A O 1
ATOM 724 N N . VAL A 1 90 ? 14.258 -1.041 -37.349 1.00 93.44 90 VAL A N 1
ATOM 725 C CA . VAL A 1 90 ? 14.269 0.420 -37.295 1.00 93.44 90 VAL A CA 1
ATOM 726 C C . VAL A 1 90 ? 12.841 0.891 -37.077 1.00 93.44 90 VAL A C 1
ATOM 728 O O . VAL A 1 90 ? 11.957 0.576 -37.870 1.00 93.44 90 VAL A O 1
ATOM 731 N N . ASP A 1 91 ? 12.635 1.647 -36.007 1.00 90.12 91 ASP A N 1
ATOM 732 C CA . ASP A 1 91 ? 11.427 2.428 -35.771 1.00 90.12 91 ASP A CA 1
ATOM 733 C C . ASP A 1 91 ? 11.695 3.851 -36.263 1.00 90.12 91 ASP A C 1
ATOM 735 O O . ASP A 1 91 ? 12.532 4.568 -35.706 1.00 90.12 91 ASP A O 1
ATOM 739 N N . PHE A 1 92 ? 11.046 4.217 -37.366 1.00 90.44 92 PHE A N 1
ATOM 740 C CA . PHE A 1 92 ? 11.169 5.530 -37.982 1.00 90.44 92 PHE A CA 1
ATOM 741 C C . PHE A 1 92 ? 9.816 6.231 -37.891 1.00 90.44 92 PHE A C 1
ATOM 743 O O . PHE A 1 92 ? 8.873 5.915 -38.615 1.00 90.44 92 PHE A O 1
ATOM 750 N N . ASN A 1 93 ? 9.733 7.228 -37.019 1.00 88.31 93 ASN A N 1
ATOM 751 C CA . ASN A 1 93 ? 8.583 8.109 -36.935 1.00 88.31 93 ASN A CA 1
ATOM 752 C C . ASN A 1 93 ? 8.719 9.241 -37.956 1.00 88.31 93 ASN A C 1
ATOM 754 O O . ASN A 1 93 ? 9.309 10.298 -37.706 1.00 88.31 93 ASN A O 1
ATOM 758 N N . GLU A 1 94 ? 8.208 8.973 -39.148 1.00 86.12 94 GLU A N 1
ATOM 759 C CA . GLU A 1 94 ? 8.288 9.874 -40.288 1.00 86.12 94 GLU A CA 1
ATOM 760 C C . GLU A 1 94 ? 7.308 11.043 -40.174 1.00 86.12 94 GLU A C 1
ATOM 762 O O . GLU A 1 94 ? 6.147 10.877 -39.790 1.00 86.12 94 GLU A O 1
ATOM 767 N N . LYS A 1 95 ? 7.739 12.234 -40.603 1.00 79.38 95 LYS A N 1
ATOM 768 C CA . LYS A 1 95 ? 6.873 13.414 -40.726 1.00 79.38 95 LYS A CA 1
ATOM 769 C C . LYS A 1 95 ? 7.247 14.255 -41.942 1.00 79.38 95 LYS A C 1
ATOM 771 O O . LYS A 1 95 ? 8.389 14.292 -42.385 1.00 79.38 95 LYS A O 1
ATOM 776 N N . GLY A 1 96 ? 6.275 15.007 -42.455 1.00 72.94 96 GLY A N 1
ATOM 777 C CA . GLY A 1 96 ? 6.521 16.007 -43.494 1.00 72.94 96 GLY A CA 1
ATOM 778 C C . GLY A 1 96 ? 6.698 15.422 -44.899 1.00 72.94 96 GLY A C 1
ATOM 779 O O . GLY A 1 96 ? 6.018 14.474 -45.279 1.00 72.94 96 GLY A O 1
ATOM 780 N N . ALA A 1 97 ? 7.571 16.043 -45.697 1.00 72.31 97 ALA A N 1
ATOM 781 C CA . ALA A 1 97 ? 7.613 15.892 -47.158 1.00 72.31 97 ALA A CA 1
ATOM 782 C C . ALA A 1 97 ? 7.995 14.490 -47.671 1.00 72.31 97 ALA A C 1
ATOM 784 O O . ALA A 1 97 ? 7.689 14.166 -48.814 1.00 72.31 97 ALA A O 1
ATOM 785 N N . ASN A 1 98 ? 8.634 13.665 -46.839 1.00 77.94 98 ASN A N 1
ATOM 786 C CA . ASN A 1 98 ? 9.097 12.324 -47.204 1.00 77.94 98 ASN A CA 1
ATOM 787 C C . ASN A 1 98 ? 8.217 11.205 -46.607 1.00 77.94 98 ASN A C 1
ATOM 789 O O . ASN A 1 98 ? 8.626 10.047 -46.604 1.00 77.94 98 ASN A O 1
ATOM 793 N N . PHE A 1 99 ? 7.034 11.528 -46.076 1.00 82.62 99 PHE A N 1
ATOM 794 C CA . PHE A 1 99 ? 6.150 10.548 -45.443 1.00 82.62 99 PHE A CA 1
ATOM 795 C C . PHE A 1 99 ? 5.737 9.420 -46.406 1.00 82.62 99 PHE A C 1
ATOM 797 O O . PHE A 1 99 ? 5.214 9.686 -47.490 1.00 82.62 99 PHE A O 1
ATOM 804 N N . GLY A 1 100 ? 5.948 8.167 -45.995 1.00 81.88 100 GLY A N 1
ATOM 805 C CA . GLY A 1 100 ? 5.573 6.971 -46.756 1.00 81.88 100 GLY A CA 1
ATOM 806 C C . GLY A 1 100 ? 6.503 6.647 -47.929 1.00 81.88 100 GLY A C 1
ATOM 807 O O . GLY A 1 100 ? 6.138 5.856 -48.800 1.00 81.88 100 GLY A O 1
ATOM 808 N N . THR A 1 101 ? 7.683 7.268 -47.981 1.00 86.50 101 THR A N 1
ATOM 809 C CA . THR A 1 101 ? 8.723 6.959 -48.975 1.00 86.50 101 THR A CA 1
ATOM 810 C C . THR A 1 101 ? 9.706 5.915 -48.438 1.00 86.50 101 THR A C 1
ATOM 812 O O . THR A 1 101 ? 9.724 5.612 -47.252 1.00 86.50 101 THR A O 1
ATOM 815 N N . ASP A 1 102 ? 10.537 5.337 -49.304 1.00 89.81 102 ASP A N 1
ATOM 816 C CA . ASP A 1 102 ? 11.600 4.417 -48.884 1.00 89.81 102 ASP A CA 1
ATOM 817 C C . ASP A 1 102 ? 12.743 5.190 -48.199 1.00 89.81 102 ASP A C 1
ATOM 819 O O . ASP A 1 102 ? 13.598 5.776 -48.863 1.00 89.81 102 ASP A O 1
ATOM 823 N N . ARG A 1 103 ? 12.733 5.234 -46.860 1.00 90.31 103 ARG A N 1
ATOM 824 C CA . ARG A 1 103 ? 13.568 6.167 -46.079 1.00 90.31 103 ARG A CA 1
ATOM 825 C C . ARG A 1 103 ? 14.984 5.696 -45.782 1.00 90.31 103 ARG A C 1
ATOM 827 O O . ARG A 1 103 ? 15.859 6.539 -45.560 1.00 90.31 103 ARG A O 1
ATOM 834 N N . PHE A 1 104 ? 15.227 4.390 -45.710 1.00 92.69 104 PHE A N 1
ATOM 835 C CA . PHE A 1 104 ? 16.490 3.853 -45.204 1.00 92.69 104 PHE A CA 1
ATOM 836 C C . PHE A 1 104 ? 16.871 2.513 -45.834 1.00 92.69 104 PHE A C 1
ATOM 838 O O . PHE A 1 104 ? 16.072 1.849 -46.489 1.00 92.69 104 PHE A O 1
ATOM 845 N N . ASN A 1 105 ? 18.127 2.123 -45.646 1.00 94.19 105 ASN A N 1
ATOM 846 C CA . ASN A 1 105 ? 18.607 0.767 -45.869 1.00 94.19 105 ASN A CA 1
ATOM 847 C C . ASN A 1 105 ? 19.181 0.227 -44.555 1.00 94.19 105 ASN A C 1
ATOM 849 O O . ASN A 1 105 ? 19.873 0.956 -43.836 1.00 94.19 105 ASN A O 1
ATOM 853 N N . LEU A 1 106 ? 18.873 -1.032 -44.254 1.00 95.06 106 LEU A N 1
ATOM 854 C CA . LEU A 1 106 ? 19.334 -1.741 -43.068 1.00 95.06 106 LEU A CA 1
ATOM 855 C C . LEU A 1 106 ? 19.953 -3.065 -43.506 1.00 95.06 106 LEU A C 1
ATOM 857 O O . LEU A 1 106 ? 19.255 -3.968 -43.960 1.00 95.06 106 LEU A O 1
ATOM 861 N N . GLU A 1 107 ? 21.265 -3.173 -43.354 1.00 95.06 107 GLU A N 1
ATOM 862 C CA . GLU A 1 107 ? 22.017 -4.386 -43.657 1.00 95.06 107 GLU A CA 1
ATOM 863 C C . GLU A 1 107 ? 22.451 -5.039 -42.351 1.00 95.06 107 GLU A C 1
ATOM 865 O O . GLU A 1 107 ? 23.079 -4.397 -41.508 1.00 95.06 107 GLU A O 1
ATOM 870 N N . LYS A 1 108 ? 22.120 -6.319 -42.181 1.00 93.75 108 LYS A N 1
ATOM 871 C CA . LYS A 1 108 ? 22.486 -7.108 -41.006 1.00 93.75 108 LYS A CA 1
ATOM 872 C C . LYS A 1 108 ? 23.355 -8.287 -41.421 1.00 93.75 108 LYS A C 1
ATOM 874 O O . LYS A 1 108 ? 22.934 -9.125 -42.212 1.00 93.75 108 LYS A O 1
ATOM 879 N N . ASN A 1 109 ? 24.526 -8.367 -40.805 1.00 90.56 109 ASN A N 1
ATOM 880 C CA . ASN A 1 109 ? 25.403 -9.532 -40.783 1.00 90.56 109 ASN A CA 1
ATOM 881 C C . ASN A 1 109 ? 25.400 -10.115 -39.361 1.00 90.56 109 ASN A C 1
ATOM 883 O O . ASN A 1 109 ? 24.844 -9.509 -38.448 1.00 90.56 109 ASN A O 1
ATOM 887 N N . ASP A 1 110 ? 26.045 -11.261 -39.154 1.00 91.69 110 ASP A N 1
ATOM 888 C CA . ASP A 1 110 ? 26.046 -11.991 -37.874 1.00 91.69 110 ASP A CA 1
ATOM 889 C C . ASP A 1 110 ? 26.289 -11.102 -36.642 1.00 91.69 110 ASP A C 1
ATOM 891 O O . ASP A 1 110 ? 25.520 -11.149 -35.689 1.00 91.69 110 ASP A O 1
ATOM 895 N N . ASN A 1 111 ? 27.290 -10.223 -36.693 1.00 93.12 111 ASN A N 1
ATOM 896 C CA . ASN A 1 111 ? 27.695 -9.367 -35.571 1.00 93.12 111 ASN A CA 1
ATOM 897 C C . ASN A 1 111 ? 27.616 -7.867 -35.883 1.00 93.12 111 ASN A C 1
ATOM 899 O O . ASN A 1 111 ? 28.047 -7.044 -35.078 1.00 93.12 111 ASN A O 1
ATOM 903 N N . ASN A 1 112 ? 27.124 -7.494 -37.065 1.00 95.06 112 ASN A N 1
ATOM 904 C CA . ASN A 1 112 ? 27.204 -6.120 -37.544 1.00 95.06 112 ASN A CA 1
ATOM 905 C C . ASN A 1 112 ? 25.892 -5.661 -38.168 1.00 95.06 112 ASN A C 1
ATOM 907 O O . ASN A 1 112 ? 25.320 -6.374 -38.989 1.00 95.06 112 ASN A O 1
ATOM 911 N N . VAL A 1 113 ? 25.463 -4.446 -37.837 1.00 95.56 113 VAL A N 1
ATOM 912 C CA . VAL A 1 113 ? 24.281 -3.808 -38.419 1.00 95.56 113 VAL A CA 1
ATOM 913 C C . VAL A 1 113 ? 24.665 -2.447 -38.981 1.00 95.56 113 VAL A C 1
ATOM 915 O O . VAL A 1 113 ? 25.209 -1.600 -38.274 1.00 95.56 113 VAL A O 1
ATOM 918 N N . VAL A 1 114 ? 24.361 -2.228 -40.258 1.00 95.75 114 VAL A N 1
ATOM 919 C CA . VAL A 1 114 ? 24.608 -0.967 -40.958 1.00 95.75 114 VAL A CA 1
ATOM 920 C C . VAL A 1 114 ? 23.277 -0.329 -41.318 1.00 95.75 114 VAL A C 1
ATOM 922 O O . VAL A 1 114 ? 22.504 -0.876 -42.100 1.00 95.75 114 VAL A O 1
ATOM 925 N N . PHE A 1 115 ? 23.033 0.859 -40.776 1.00 94.44 115 PHE A N 1
ATOM 926 C CA . PHE A 1 115 ? 21.903 1.707 -41.128 1.00 94.44 115 PHE A CA 1
ATOM 927 C C . PHE A 1 115 ? 22.379 2.882 -41.984 1.00 94.44 115 PHE A C 1
ATOM 929 O O . PHE A 1 115 ? 23.375 3.536 -41.663 1.00 94.44 115 PHE A O 1
ATOM 936 N N . THR A 1 116 ? 21.651 3.174 -43.060 1.00 94.25 116 THR A N 1
ATOM 937 C CA . THR A 1 116 ? 21.878 4.361 -43.897 1.00 94.25 116 THR A CA 1
ATOM 938 C C . THR A 1 116 ? 20.559 5.028 -44.250 1.00 94.25 116 THR A C 1
ATOM 940 O O . THR A 1 116 ? 19.600 4.343 -44.605 1.00 94.25 116 THR A O 1
ATOM 943 N N . ASN A 1 117 ? 20.496 6.359 -44.180 1.00 92.19 117 ASN A N 1
ATOM 944 C CA . ASN A 1 117 ? 19.328 7.094 -44.662 1.00 92.19 117 ASN A CA 1
ATOM 945 C C . ASN A 1 117 ? 19.433 7.357 -46.173 1.00 92.19 117 ASN A C 1
ATOM 947 O O . ASN A 1 117 ? 20.492 7.711 -46.687 1.00 92.19 117 ASN A O 1
ATOM 951 N N . LYS A 1 118 ? 18.314 7.208 -46.884 1.00 91.00 118 LYS A N 1
ATOM 952 C CA . LYS A 1 118 ? 18.208 7.498 -48.325 1.00 91.00 118 LYS A CA 1
ATOM 953 C C . LYS A 1 118 ? 17.814 8.949 -48.589 1.00 91.00 118 LYS A C 1
ATOM 955 O O . LYS A 1 118 ? 18.229 9.538 -49.582 1.00 91.00 118 LYS A O 1
ATOM 960 N N . ASN A 1 119 ? 17.038 9.534 -47.679 1.00 89.44 119 ASN A N 1
ATOM 961 C CA . ASN A 1 119 ? 16.527 10.897 -47.779 1.00 89.44 119 ASN A CA 1
ATOM 962 C C . ASN A 1 119 ? 16.917 11.712 -46.548 1.00 89.44 119 ASN A C 1
ATOM 964 O O . ASN A 1 119 ? 17.196 11.163 -45.479 1.00 89.44 119 ASN A O 1
ATOM 968 N N . THR A 1 120 ? 16.888 13.034 -46.697 1.00 89.50 120 THR A N 1
ATOM 969 C CA . THR A 1 120 ? 17.091 13.982 -45.601 1.00 89.50 120 THR A CA 1
ATOM 970 C C . THR A 1 120 ? 16.153 13.674 -44.430 1.00 89.50 120 THR A C 1
ATOM 972 O O . THR A 1 120 ? 14.953 13.457 -44.625 1.00 89.50 120 THR A O 1
ATOM 975 N N . ILE A 1 121 ? 16.722 13.658 -43.224 1.00 88.19 121 ILE A N 1
ATOM 976 C CA . ILE A 1 121 ? 15.989 13.559 -41.960 1.00 88.19 121 ILE A CA 1
ATOM 977 C C . ILE A 1 121 ? 15.755 14.984 -41.466 1.00 88.19 121 ILE A C 1
ATOM 979 O O . ILE A 1 121 ? 16.710 15.755 -41.310 1.00 88.19 121 ILE A O 1
ATOM 983 N N . TYR A 1 122 ? 14.490 15.338 -41.266 1.00 86.50 122 TYR A N 1
ATOM 984 C CA . TYR A 1 122 ? 14.075 16.680 -40.869 1.00 86.50 122 TYR A CA 1
ATOM 985 C C . TYR A 1 122 ? 13.773 16.778 -39.371 1.00 86.50 122 TYR A C 1
ATOM 987 O O . TYR A 1 122 ? 13.538 15.784 -38.685 1.00 86.50 122 TYR A O 1
ATOM 995 N N . VAL A 1 123 ? 13.731 18.017 -38.876 1.00 83.25 123 VAL A N 1
ATOM 996 C CA . VAL A 1 123 ? 13.282 18.339 -37.516 1.00 83.25 123 VAL A CA 1
ATOM 997 C C . VAL A 1 123 ? 11.893 17.744 -37.261 1.00 83.25 123 VAL A C 1
ATOM 999 O O . VAL A 1 123 ? 10.979 17.894 -38.075 1.00 83.25 123 VAL A O 1
ATOM 1002 N N . GLY A 1 124 ? 11.717 17.103 -36.105 1.00 82.88 124 GLY A N 1
ATOM 1003 C CA . GLY A 1 124 ? 10.448 16.504 -35.689 1.00 82.88 124 GLY A CA 1
ATOM 1004 C C . GLY A 1 124 ? 10.246 15.039 -36.088 1.00 82.88 124 GLY A C 1
ATOM 1005 O O . GLY A 1 124 ? 9.244 14.460 -35.653 1.00 82.88 124 GLY A O 1
ATOM 1006 N N . GLU A 1 125 ? 11.172 14.456 -36.854 1.00 86.94 125 GLU A N 1
ATOM 1007 C CA . GLU A 1 125 ? 11.273 13.011 -37.095 1.00 86.94 125 GLU A CA 1
ATOM 1008 C C . GLU A 1 125 ? 12.116 12.336 -35.998 1.00 86.94 125 GLU A C 1
ATOM 1010 O O . GLU A 1 125 ? 13.018 12.959 -35.433 1.00 86.94 125 GLU A O 1
ATOM 1015 N N . ASP A 1 126 ? 11.830 11.068 -35.686 1.00 87.38 126 ASP A N 1
ATOM 1016 C CA . ASP A 1 126 ? 12.664 10.261 -34.786 1.00 87.38 126 ASP A CA 1
ATOM 1017 C C . ASP A 1 126 ? 12.990 8.887 -35.367 1.00 87.38 126 ASP A C 1
ATOM 1019 O O . ASP A 1 126 ? 12.183 8.286 -36.073 1.00 87.38 126 ASP A O 1
ATOM 1023 N N . ILE A 1 127 ? 14.213 8.426 -35.098 1.00 89.56 127 ILE A N 1
ATOM 1024 C CA . ILE A 1 127 ? 14.757 7.168 -35.607 1.00 89.56 127 ILE A CA 1
ATOM 1025 C C . ILE A 1 127 ? 15.369 6.402 -34.448 1.00 89.56 127 ILE A C 1
ATOM 1027 O O . ILE A 1 127 ? 16.292 6.885 -33.783 1.00 89.56 127 ILE A O 1
ATOM 1031 N N . LYS A 1 128 ? 14.898 5.174 -34.255 1.00 90.00 128 LYS A N 1
ATOM 1032 C CA . LYS A 1 128 ? 15.423 4.240 -33.265 1.00 90.00 128 LYS A CA 1
ATOM 1033 C C . LYS A 1 128 ? 15.822 2.951 -33.956 1.00 90.00 128 LYS A C 1
ATOM 1035 O O . LYS A 1 128 ? 15.031 2.367 -34.687 1.00 90.00 128 LYS A O 1
ATOM 1040 N N . LEU A 1 129 ? 17.041 2.498 -33.706 1.00 90.50 129 LEU A N 1
ATOM 1041 C CA . LEU A 1 129 ? 17.521 1.194 -34.139 1.00 90.50 129 LEU A CA 1
ATOM 1042 C C . LEU A 1 129 ? 17.487 0.250 -32.945 1.00 90.50 129 LEU A C 1
ATOM 1044 O O . LEU A 1 129 ? 18.250 0.418 -31.997 1.00 90.50 129 LEU A O 1
ATOM 1048 N N . LYS A 1 130 ? 16.607 -0.740 -32.996 1.00 90.06 130 LYS A N 1
ATOM 1049 C CA . LYS A 1 130 ? 16.538 -1.817 -32.019 1.00 90.06 130 LYS A CA 1
ATOM 1050 C C . LYS A 1 130 ? 17.338 -3.009 -32.530 1.00 90.06 130 LYS A C 1
ATOM 1052 O O . LYS A 1 130 ? 17.198 -3.397 -33.690 1.00 90.06 130 LYS A O 1
ATOM 1057 N N . ILE A 1 131 ? 18.162 -3.587 -31.664 1.00 90.50 131 ILE A N 1
ATOM 1058 C CA . ILE A 1 131 ? 18.844 -4.850 -31.933 1.00 90.50 131 ILE A CA 1
ATOM 1059 C C . ILE A 1 131 ? 18.398 -5.900 -30.921 1.00 90.50 131 ILE A C 1
ATOM 1061 O O . ILE A 1 131 ? 18.330 -5.643 -29.718 1.00 90.50 131 ILE A O 1
ATOM 1065 N N . ASP A 1 132 ? 18.105 -7.086 -31.433 1.00 89.00 132 ASP A N 1
ATOM 1066 C CA . ASP A 1 132 ? 17.773 -8.258 -30.643 1.00 89.00 132 ASP A CA 1
ATOM 1067 C C . ASP A 1 132 ? 19.033 -9.123 -30.546 1.00 89.00 132 ASP A C 1
ATOM 1069 O O . ASP A 1 132 ? 19.633 -9.495 -31.557 1.00 89.00 132 ASP A O 1
ATOM 1073 N N . ILE A 1 133 ? 19.451 -9.401 -29.318 1.00 88.38 133 ILE A N 1
ATOM 1074 C CA . ILE A 1 133 ? 20.574 -10.275 -28.976 1.00 88.38 133 ILE A CA 1
ATOM 1075 C C . ILE A 1 133 ? 20.052 -11.289 -27.957 1.00 88.38 133 ILE A C 1
ATOM 1077 O O . ILE A 1 133 ? 19.116 -10.989 -27.206 1.00 88.38 133 ILE A O 1
ATOM 1081 N N . ASP A 1 134 ? 20.680 -12.461 -27.907 1.00 86.69 134 ASP A N 1
ATOM 1082 C CA . ASP A 1 134 ? 20.420 -13.473 -26.892 1.00 86.69 134 ASP A CA 1
ATOM 1083 C C . ASP A 1 134 ? 20.410 -12.869 -25.473 1.00 86.69 134 ASP A C 1
ATOM 1085 O O . ASP A 1 134 ? 21.404 -12.329 -24.970 1.00 86.69 134 ASP A O 1
ATOM 1089 N N . LYS A 1 135 ? 19.246 -12.966 -24.825 1.00 79.19 135 LYS A N 1
ATOM 1090 C CA . LYS A 1 135 ? 18.983 -12.409 -23.494 1.00 79.19 135 LYS A CA 1
ATOM 1091 C C . LYS A 1 135 ? 19.776 -13.129 -22.409 1.00 79.19 135 LYS A C 1
ATOM 1093 O O . LYS A 1 135 ? 20.089 -12.515 -21.388 1.00 79.19 135 LYS A O 1
ATOM 1098 N N . ASP A 1 136 ? 20.156 -14.384 -22.640 1.00 83.44 136 ASP A N 1
ATOM 1099 C CA . ASP A 1 136 ? 20.917 -15.184 -21.681 1.00 83.44 136 ASP A CA 1
ATOM 1100 C C . ASP A 1 136 ? 22.374 -14.705 -21.543 1.00 83.44 136 ASP A C 1
ATOM 1102 O O . ASP A 1 136 ? 23.067 -15.076 -20.593 1.00 83.44 136 ASP A O 1
ATOM 1106 N N . LEU A 1 137 ? 22.843 -13.822 -22.434 1.00 82.31 137 LEU A N 1
ATOM 1107 C CA . LEU A 1 137 ? 24.160 -13.188 -22.331 1.00 82.31 137 LEU A CA 1
ATOM 1108 C C . LEU A 1 137 ? 24.229 -12.123 -21.226 1.00 82.31 137 LEU A C 1
ATOM 1110 O O . LEU A 1 137 ? 25.317 -11.815 -20.734 1.00 82.31 137 LEU A O 1
ATOM 1114 N N . PHE A 1 138 ? 23.087 -11.572 -20.804 1.00 77.19 138 PHE A N 1
ATOM 1115 C CA . PHE A 1 138 ? 23.012 -10.475 -19.839 1.00 77.19 138 PHE A CA 1
ATOM 1116 C C . PHE A 1 138 ? 22.394 -10.941 -18.517 1.00 77.19 138 PHE A C 1
ATOM 1118 O O . PHE A 1 138 ? 21.270 -10.592 -18.163 1.00 77.19 138 PHE A O 1
ATOM 1125 N N . VAL A 1 139 ? 23.153 -11.722 -17.744 1.00 78.19 139 VAL A N 1
ATOM 1126 C CA . VAL A 1 139 ? 22.720 -12.197 -16.421 1.00 78.19 139 VAL A CA 1
ATOM 1127 C C . VAL A 1 139 ? 23.296 -11.319 -15.315 1.00 78.19 139 VAL A C 1
ATOM 1129 O O . VAL A 1 139 ? 24.512 -11.167 -15.192 1.00 78.19 139 VAL A O 1
ATOM 1132 N N . ARG A 1 140 ? 22.425 -10.798 -14.442 1.00 77.69 140 ARG A N 1
ATOM 1133 C CA . ARG A 1 140 ? 22.830 -10.142 -13.191 1.00 77.69 140 ARG A CA 1
ATOM 1134 C C . ARG A 1 140 ? 22.590 -11.077 -12.002 1.00 77.69 140 ARG A C 1
ATOM 1136 O O . ARG A 1 140 ? 21.467 -11.557 -11.832 1.00 77.69 140 ARG A O 1
ATOM 1143 N N . PRO A 1 141 ? 23.593 -11.322 -11.140 1.00 80.19 141 PRO A N 1
ATOM 1144 C CA . PRO A 1 141 ? 23.353 -12.037 -9.895 1.00 80.19 141 PRO A CA 1
ATOM 1145 C C . PRO A 1 141 ? 22.409 -11.228 -9.000 1.00 80.19 141 PRO A C 1
ATOM 1147 O O . PRO A 1 141 ? 22.496 -10.003 -8.928 1.00 80.19 141 PRO A O 1
ATOM 1150 N N . LEU A 1 142 ? 21.523 -11.917 -8.278 1.00 78.75 142 LEU A N 1
ATOM 1151 C CA . LEU A 1 142 ? 20.674 -11.251 -7.295 1.00 78.75 142 LEU A CA 1
ATOM 1152 C C . LEU A 1 142 ? 21.546 -10.524 -6.261 1.00 78.75 142 LEU A C 1
ATOM 1154 O O . LEU A 1 142 ? 22.494 -11.130 -5.741 1.00 78.75 142 LEU A O 1
ATOM 1158 N N . PRO A 1 143 ? 21.209 -9.270 -5.906 1.00 82.12 143 PRO A N 1
ATOM 1159 C CA . PRO A 1 143 ? 21.904 -8.580 -4.836 1.00 82.12 143 PRO A CA 1
ATOM 1160 C C . PRO A 1 143 ? 21.753 -9.363 -3.528 1.00 82.12 143 PRO A C 1
ATOM 1162 O O . PRO A 1 143 ? 20.822 -10.154 -3.338 1.00 82.12 143 PRO A O 1
ATOM 1165 N N . ILE A 1 144 ? 22.669 -9.126 -2.588 1.00 84.25 144 ILE A N 1
ATOM 1166 C CA . ILE A 1 144 ? 22.641 -9.768 -1.265 1.00 84.25 144 ILE A CA 1
ATOM 1167 C C . ILE A 1 144 ? 21.280 -9.531 -0.584 1.00 84.25 144 ILE A C 1
ATOM 1169 O O . ILE A 1 144 ? 20.715 -10.464 -0.012 1.00 84.25 144 ILE A O 1
ATOM 1173 N N . SER A 1 145 ? 20.715 -8.323 -0.724 1.00 81.19 145 SER A N 1
ATOM 1174 C CA . SER A 1 145 ? 19.370 -7.970 -0.248 1.00 81.19 145 SER A CA 1
ATOM 1175 C C . SER A 1 145 ? 18.292 -8.886 -0.842 1.00 81.19 145 SER A C 1
ATOM 1177 O O . SER A 1 145 ? 17.482 -9.447 -0.103 1.00 81.19 145 SER A O 1
ATOM 1179 N N . GLY A 1 146 ? 18.333 -9.129 -2.153 1.00 86.44 146 GLY A N 1
ATOM 1180 C CA . GLY A 1 146 ? 17.410 -10.029 -2.845 1.00 86.44 146 GLY A CA 1
ATOM 1181 C C . GLY A 1 146 ? 17.489 -11.472 -2.357 1.00 86.44 146 GLY A C 1
ATOM 1182 O O . GLY A 1 146 ? 16.457 -12.104 -2.122 1.00 86.44 146 GLY A O 1
ATOM 1183 N N . ASN A 1 147 ? 18.700 -11.978 -2.117 1.00 88.25 147 ASN A N 1
ATOM 1184 C CA . ASN A 1 147 ? 18.882 -13.318 -1.558 1.00 88.25 147 ASN A CA 1
ATOM 1185 C C . ASN A 1 147 ? 18.312 -13.429 -0.137 1.00 88.25 147 ASN A C 1
ATOM 1187 O O . ASN A 1 147 ? 17.627 -14.403 0.173 1.00 88.25 147 ASN A O 1
ATOM 1191 N N . ILE A 1 148 ? 18.525 -12.422 0.716 1.00 88.94 148 ILE A N 1
ATOM 1192 C CA . ILE A 1 148 ? 17.961 -12.395 2.073 1.00 88.94 148 ILE A CA 1
ATOM 1193 C C . ILE A 1 148 ? 16.430 -12.422 2.023 1.00 88.94 148 ILE A C 1
ATOM 1195 O O . ILE A 1 148 ? 15.809 -13.229 2.719 1.00 88.94 148 ILE A O 1
ATOM 1199 N N . VAL A 1 149 ? 15.803 -11.576 1.200 1.00 90.94 149 VAL A N 1
ATOM 1200 C CA . VAL A 1 149 ? 14.334 -11.500 1.089 1.00 90.94 149 VAL A CA 1
ATOM 1201 C C . VAL A 1 149 ? 13.734 -12.788 0.532 1.00 90.94 149 VAL A C 1
ATOM 1203 O O . VAL A 1 149 ? 12.736 -13.269 1.072 1.00 90.94 149 VAL A O 1
ATOM 1206 N N . LYS A 1 150 ? 14.371 -13.402 -0.473 1.00 89.06 150 LYS A N 1
ATOM 1207 C CA . LYS A 1 150 ? 13.938 -14.679 -1.064 1.00 89.06 150 LYS A CA 1
ATOM 1208 C C . LYS A 1 150 ? 13.747 -15.782 -0.018 1.00 89.06 150 LYS A C 1
ATOM 1210 O O . LYS A 1 150 ? 12.778 -16.531 -0.100 1.00 89.06 150 LYS A O 1
ATOM 1215 N N . PHE A 1 151 ? 14.646 -15.878 0.963 1.00 89.75 151 PHE A N 1
ATOM 1216 C CA . PHE A 1 151 ? 14.576 -16.912 2.002 1.00 89.75 151 PHE A CA 1
ATOM 1217 C C . PHE A 1 151 ? 13.808 -16.468 3.253 1.00 89.75 151 PHE A C 1
ATOM 1219 O O . PHE A 1 151 ? 13.099 -17.272 3.858 1.00 89.75 151 PHE A O 1
ATOM 1226 N N . SER A 1 152 ? 13.913 -15.197 3.646 1.00 90.56 152 SER A N 1
ATOM 1227 C CA . SER A 1 152 ? 13.250 -14.685 4.854 1.00 90.56 152 SER A CA 1
ATOM 1228 C C . SER A 1 152 ? 11.744 -14.498 4.683 1.00 90.56 152 SER A C 1
ATOM 1230 O O . SER A 1 152 ? 11.000 -14.785 5.618 1.00 90.56 152 SER A O 1
ATOM 1232 N N . SER A 1 153 ? 11.267 -14.076 3.508 1.00 90.94 153 SER A N 1
ATOM 1233 C CA . SER A 1 153 ? 9.844 -13.792 3.279 1.00 90.94 153 SER A CA 1
ATOM 1234 C C . SER A 1 153 ? 8.940 -15.021 3.500 1.00 90.94 153 SER A C 1
ATOM 1236 O O . SER A 1 153 ? 8.011 -14.929 4.312 1.00 90.94 153 SER A O 1
ATOM 1238 N N . PRO A 1 154 ? 9.234 -16.210 2.924 1.00 91.44 154 PRO A N 1
ATOM 1239 C CA . PRO A 1 154 ? 8.473 -17.426 3.222 1.00 91.44 154 PRO A CA 1
ATOM 1240 C C . PRO A 1 154 ? 8.520 -17.811 4.706 1.00 91.44 154 PRO A C 1
ATOM 1242 O O . PRO A 1 154 ? 7.515 -18.239 5.271 1.00 91.44 154 PRO A O 1
ATOM 1245 N N . MET A 1 155 ? 9.669 -17.619 5.360 1.00 93.06 155 MET A N 1
ATOM 1246 C CA . MET A 1 155 ? 9.850 -17.943 6.777 1.00 93.06 155 MET A CA 1
ATOM 1247 C C . MET A 1 155 ? 9.001 -17.041 7.685 1.00 93.06 155 MET A C 1
ATOM 1249 O O . MET A 1 155 ? 8.350 -17.520 8.614 1.00 93.06 155 MET A O 1
ATOM 1253 N N . ILE A 1 156 ? 8.954 -15.739 7.389 1.00 93.00 156 ILE A N 1
ATOM 1254 C CA . ILE A 1 156 ? 8.101 -14.773 8.093 1.00 93.00 156 ILE A CA 1
ATOM 1255 C C . ILE A 1 156 ? 6.626 -15.111 7.868 1.00 93.00 156 ILE A C 1
ATOM 1257 O O . ILE A 1 156 ? 5.840 -15.063 8.812 1.00 93.00 156 ILE A O 1
ATOM 1261 N N . LEU A 1 157 ? 6.242 -15.506 6.652 1.00 91.69 157 LEU A N 1
ATOM 1262 C CA . LEU A 1 157 ? 4.868 -15.905 6.354 1.00 91.69 157 LEU A CA 1
ATOM 1263 C C . LEU A 1 157 ? 4.446 -17.144 7.155 1.00 91.69 157 LEU A C 1
ATOM 1265 O O . LEU A 1 157 ? 3.374 -17.144 7.760 1.00 91.69 157 LEU A O 1
ATOM 1269 N N . LEU A 1 158 ? 5.305 -18.163 7.240 1.00 93.62 158 LEU A N 1
ATOM 1270 C CA . LEU A 1 158 ? 5.065 -19.333 8.091 1.00 93.62 158 LEU A CA 1
ATOM 1271 C C . LEU A 1 158 ? 4.912 -18.944 9.566 1.00 93.62 158 LEU A C 1
ATOM 1273 O O . LEU A 1 158 ? 4.007 -19.436 10.243 1.00 93.62 158 LEU A O 1
ATOM 1277 N N . LEU A 1 159 ? 5.745 -18.021 10.053 1.00 93.38 159 LEU A N 1
ATOM 1278 C CA . LEU A 1 159 ? 5.646 -17.492 11.411 1.00 93.38 159 LEU A CA 1
ATOM 1279 C C . LEU A 1 159 ? 4.314 -16.760 11.629 1.00 93.38 159 LEU A C 1
ATOM 1281 O O . LEU A 1 159 ? 3.652 -17.004 12.635 1.00 93.38 159 LEU A O 1
ATOM 1285 N N . ILE A 1 160 ? 3.875 -15.915 10.693 1.00 92.06 160 ILE A N 1
ATOM 1286 C CA . ILE A 1 160 ? 2.584 -15.213 10.775 1.00 92.06 160 ILE A CA 1
ATOM 1287 C C . ILE A 1 160 ? 1.427 -16.213 10.827 1.00 92.06 160 ILE A C 1
ATOM 1289 O O . ILE A 1 160 ? 0.549 -16.078 11.676 1.00 92.06 160 ILE A O 1
ATOM 1293 N N . VAL A 1 161 ? 1.435 -17.234 9.966 1.00 92.38 161 VAL A N 1
ATOM 1294 C CA . VAL A 1 161 ? 0.409 -18.288 9.953 1.00 92.38 161 VAL A CA 1
ATOM 1295 C C . VAL A 1 161 ? 0.393 -19.042 11.284 1.00 92.38 161 VAL A C 1
ATOM 1297 O O . VAL A 1 161 ? -0.670 -19.242 11.873 1.00 92.38 161 VAL A O 1
ATOM 1300 N N . PHE A 1 162 ? 1.564 -19.406 11.806 1.00 93.50 162 PHE A N 1
ATOM 1301 C CA . PHE A 1 162 ? 1.689 -20.046 13.111 1.00 93.50 162 PHE A CA 1
ATOM 1302 C C . PHE A 1 162 ? 1.118 -19.170 14.238 1.00 93.50 162 PHE A C 1
ATOM 1304 O O . PHE A 1 162 ? 0.301 -19.639 15.036 1.00 93.50 162 PHE A O 1
ATOM 1311 N N . LEU A 1 163 ? 1.490 -17.886 14.287 1.00 91.31 163 LEU A N 1
ATOM 1312 C CA . LEU A 1 163 ? 0.972 -16.954 15.287 1.00 91.31 163 LEU A CA 1
ATOM 1313 C C . LEU A 1 163 ? -0.536 -16.735 15.133 1.00 91.31 163 LEU A C 1
ATOM 1315 O O . LEU A 1 163 ? -1.244 -16.665 16.138 1.00 91.31 163 LEU A O 1
ATOM 1319 N N . PHE A 1 164 ? -1.046 -16.687 13.902 1.00 89.44 164 PHE A N 1
ATOM 1320 C CA . PHE A 1 164 ? -2.477 -16.608 13.637 1.00 89.44 164 PHE A CA 1
ATOM 1321 C C . PHE A 1 164 ? -3.203 -17.801 14.257 1.00 89.44 164 PHE A C 1
ATOM 1323 O O . PHE A 1 164 ? -4.097 -17.600 15.069 1.00 89.44 164 PHE A O 1
ATOM 1330 N N . PHE A 1 165 ? -2.786 -19.041 13.992 1.00 89.62 165 PHE A N 1
ATOM 1331 C CA . PHE A 1 165 ? -3.414 -20.212 14.618 1.00 89.62 165 PHE A CA 1
ATOM 1332 C C . PHE A 1 165 ? -3.253 -20.246 16.145 1.00 89.62 165 PHE A C 1
ATOM 1334 O O . PHE A 1 165 ? -4.136 -20.743 16.848 1.00 89.62 165 PHE A O 1
ATOM 1341 N N . ARG A 1 166 ? -2.155 -19.697 16.674 1.00 88.50 166 ARG A N 1
ATOM 1342 C CA . ARG A 1 166 ? -1.887 -19.625 18.116 1.00 88.50 166 ARG A CA 1
ATOM 1343 C C . ARG A 1 166 ? -2.758 -18.603 18.855 1.00 88.50 166 ARG A C 1
ATOM 1345 O O . ARG A 1 166 ? -3.063 -18.839 20.030 1.00 88.50 166 ARG A O 1
ATOM 1352 N N . PHE A 1 167 ? -3.105 -17.489 18.207 1.00 86.00 167 PHE A N 1
ATOM 1353 C CA . PHE A 1 167 ? -3.842 -16.361 18.798 1.00 86.00 167 PHE A CA 1
ATOM 1354 C C . PHE A 1 167 ? -5.272 -16.191 18.279 1.00 86.00 167 PHE A C 1
ATOM 1356 O O . PHE A 1 167 ? -6.018 -15.390 18.838 1.00 86.00 167 PHE A O 1
ATOM 1363 N N . ARG A 1 168 ? -5.674 -16.923 17.235 1.00 83.88 168 ARG A N 1
ATOM 1364 C CA . ARG A 1 168 ? -7.046 -16.905 16.723 1.00 83.88 168 ARG A CA 1
ATOM 1365 C C . ARG A 1 168 ? -8.018 -17.331 17.819 1.00 83.88 168 ARG A C 1
ATOM 1367 O O . ARG A 1 168 ? -7.757 -18.281 18.560 1.00 83.88 168 ARG A O 1
ATOM 1374 N N . ASP A 1 169 ? -9.158 -16.652 17.862 1.00 80.00 169 ASP A N 1
ATOM 1375 C CA . ASP A 1 169 ? -10.263 -17.031 18.731 1.00 80.00 169 ASP A CA 1
ATOM 1376 C C . ASP A 1 169 ? -10.738 -18.454 18.396 1.00 80.00 169 ASP A C 1
ATOM 1378 O O . ASP A 1 169 ? -10.970 -18.805 17.236 1.00 80.00 169 ASP A O 1
ATOM 1382 N N . LYS A 1 170 ? -10.824 -19.298 19.423 1.00 79.56 170 LYS A N 1
ATOM 1383 C CA . LYS A 1 170 ? -11.211 -20.707 19.291 1.00 79.56 170 LYS A CA 1
ATOM 1384 C C . LYS A 1 170 ? -12.717 -20.907 19.430 1.00 79.56 170 LYS A C 1
ATOM 1386 O O . LYS A 1 170 ? -13.205 -21.965 19.049 1.00 79.56 170 LYS A O 1
ATOM 1391 N N . ASN A 1 171 ? -13.435 -19.910 19.946 1.00 79.88 171 ASN A N 1
ATOM 1392 C CA . ASN A 1 171 ? -14.845 -20.016 20.289 1.00 79.88 171 ASN A CA 1
ATOM 1393 C C . ASN A 1 171 ? -15.652 -18.972 19.506 1.00 79.88 171 ASN A C 1
ATOM 1395 O O . ASN A 1 171 ? -15.978 -17.918 20.050 1.00 79.88 171 ASN A O 1
ATOM 1399 N N . PRO A 1 172 ? -15.994 -19.235 18.233 1.00 70.81 172 PRO A N 1
ATOM 1400 C CA . PRO A 1 172 ? -16.852 -18.331 17.481 1.00 70.81 172 PRO A CA 1
ATOM 1401 C C . PRO A 1 172 ? -18.228 -18.244 18.158 1.00 70.81 172 PRO A C 1
ATOM 1403 O O . PRO A 1 172 ? -18.975 -19.221 18.217 1.00 70.81 172 PRO A O 1
ATOM 1406 N N . ILE A 1 173 ? -18.569 -17.069 18.688 1.00 74.81 173 ILE A N 1
ATOM 1407 C CA . ILE A 1 173 ? -19.883 -16.821 19.288 1.00 74.81 173 ILE A CA 1
ATOM 1408 C C . ILE A 1 173 ? -20.884 -16.602 18.154 1.00 74.81 173 ILE A C 1
ATOM 1410 O O . ILE A 1 173 ? -20.748 -15.666 17.368 1.00 74.81 173 ILE A O 1
ATOM 1414 N N . THR A 1 174 ? -21.909 -17.450 18.081 1.00 75.25 174 THR A N 1
ATOM 1415 C CA . THR A 1 174 ? -23.040 -17.220 17.173 1.00 75.25 174 THR A CA 1
ATOM 1416 C C . THR A 1 174 ? -23.985 -16.213 17.830 1.00 75.25 174 THR A C 1
ATOM 1418 O O . THR A 1 174 ? -24.480 -16.493 18.926 1.00 75.25 174 THR A O 1
ATOM 1421 N N . PRO A 1 175 ? -24.232 -15.035 17.229 1.00 71.06 175 PRO A N 1
ATOM 1422 C CA . PRO A 1 175 ? -25.090 -14.032 17.841 1.00 71.06 175 PRO A CA 1
ATOM 1423 C C . PRO A 1 175 ? -26.533 -14.541 17.884 1.00 71.06 175 PRO A C 1
ATOM 1425 O O . PRO A 1 175 ? -27.139 -14.824 16.853 1.00 71.06 175 PRO A O 1
ATOM 1428 N N . VAL A 1 176 ? -27.093 -14.646 19.088 1.00 79.31 176 VAL A N 1
ATOM 1429 C CA . VAL A 1 176 ? -28.521 -14.914 19.282 1.00 79.31 176 VAL A CA 1
ATOM 1430 C C . VAL A 1 176 ? -29.251 -13.578 19.315 1.00 79.31 176 VAL A C 1
ATOM 1432 O O . VAL A 1 176 ? -28.848 -12.667 20.041 1.00 79.31 176 VAL A O 1
ATOM 1435 N N . VAL A 1 177 ? -30.332 -13.455 18.546 1.00 78.81 177 VAL A N 1
ATOM 1436 C CA . VAL A 1 177 ? -31.178 -12.257 18.565 1.00 78.81 177 VAL A CA 1
ATOM 1437 C C . VAL A 1 177 ? -31.847 -12.148 19.937 1.00 78.81 177 VAL A C 1
ATOM 1439 O O . VAL A 1 177 ? -32.682 -12.978 20.292 1.00 78.81 177 VAL A O 1
ATOM 1442 N N . GLN A 1 178 ? -31.477 -11.129 20.714 1.00 75.62 178 GLN A N 1
ATOM 1443 C CA . GLN A 1 178 ? -32.155 -10.772 21.959 1.00 75.62 178 GLN A CA 1
ATOM 1444 C C . GLN A 1 178 ? -32.953 -9.486 21.759 1.00 75.62 178 GLN A C 1
ATOM 1446 O O . GLN A 1 178 ? -32.414 -8.468 21.332 1.00 75.62 178 GLN A O 1
ATOM 1451 N N . PHE A 1 179 ? -34.244 -9.533 22.089 1.00 79.50 179 PHE A N 1
ATOM 1452 C CA . PHE A 1 179 ? -35.132 -8.366 22.033 1.00 79.50 179 PHE A CA 1
ATOM 1453 C C . PHE A 1 179 ? -34.975 -7.438 23.241 1.00 79.50 179 PHE A C 1
ATOM 1455 O O . PHE A 1 179 ? -35.359 -6.272 23.181 1.00 79.50 179 PHE A O 1
ATOM 1462 N N . TYR A 1 180 ? -34.413 -7.954 24.335 1.00 80.38 180 TYR A N 1
ATOM 1463 C CA . TYR A 1 180 ? -34.232 -7.236 25.589 1.00 80.38 180 TYR A CA 1
ATOM 1464 C C . TYR A 1 180 ? -32.747 -7.059 25.898 1.00 80.38 180 TYR A C 1
ATOM 1466 O O . TYR A 1 180 ? -31.939 -7.914 25.526 1.00 80.38 180 TYR A O 1
ATOM 1474 N N . PRO A 1 181 ? -32.373 -5.963 26.579 1.00 80.75 181 PRO A N 1
ATOM 1475 C CA . PRO A 1 181 ? -30.994 -5.748 26.975 1.00 80.75 181 PRO A CA 1
ATOM 1476 C C . PRO A 1 181 ? -30.528 -6.830 27.964 1.00 80.75 181 PRO A C 1
ATOM 1478 O O . PRO A 1 181 ? -31.350 -7.396 28.696 1.00 80.75 181 PRO A O 1
ATOM 1481 N N . PRO A 1 182 ? -29.210 -7.100 28.039 1.00 81.88 182 PRO A N 1
ATOM 1482 C CA . PRO A 1 182 ? -28.652 -7.981 29.054 1.00 81.88 182 PRO A CA 1
ATOM 1483 C C . PRO A 1 182 ? -29.100 -7.565 30.459 1.00 81.88 182 PRO A C 1
ATOM 1485 O O . PRO A 1 182 ? -29.166 -6.374 30.779 1.00 81.88 182 PRO A O 1
ATOM 1488 N N . LYS A 1 183 ? -29.382 -8.553 31.321 1.00 76.06 183 LYS A N 1
ATOM 1489 C CA . LYS A 1 183 ? -29.760 -8.296 32.718 1.00 76.06 183 LYS A CA 1
ATOM 1490 C C . LYS A 1 183 ? -28.732 -7.363 33.361 1.00 76.06 183 LYS A C 1
ATOM 1492 O O . LYS A 1 183 ? -27.533 -7.587 33.214 1.00 76.06 183 LYS A O 1
ATOM 1497 N N . SER A 1 184 ? -29.211 -6.363 34.103 1.00 81.12 184 SER A N 1
ATOM 1498 C CA . SER A 1 184 ? -28.427 -5.331 34.807 1.00 81.12 184 SER A CA 1
ATOM 1499 C C . SER A 1 184 ? -27.778 -4.230 33.955 1.00 81.12 184 SER A C 1
ATOM 1501 O O . SER A 1 184 ? -27.148 -3.346 34.540 1.00 81.12 184 SER A O 1
ATOM 1503 N N . MET A 1 185 ? -27.963 -4.215 32.628 1.00 88.75 185 MET A N 1
ATOM 1504 C CA . MET A 1 185 ? -27.495 -3.110 31.781 1.00 88.75 185 MET A CA 1
ATOM 1505 C C . MET A 1 185 ? -28.591 -2.078 31.512 1.00 88.75 185 MET A C 1
ATOM 1507 O O . MET A 1 185 ? -29.700 -2.430 31.114 1.00 88.75 185 MET A O 1
ATOM 1511 N N . ASN A 1 186 ? -28.268 -0.796 31.693 1.00 91.69 186 ASN A N 1
ATOM 1512 C CA . ASN A 1 186 ? -29.145 0.299 31.269 1.00 91.69 186 ASN A CA 1
ATOM 1513 C C . ASN A 1 186 ? -28.893 0.676 29.799 1.00 91.69 186 ASN A C 1
ATOM 1515 O O . ASN A 1 186 ? -27.957 0.196 29.157 1.00 91.69 186 ASN A O 1
ATOM 1519 N N . SER A 1 187 ? -29.724 1.559 29.247 1.00 92.12 187 SER A N 1
ATOM 1520 C CA . SER A 1 187 ? -29.665 1.932 27.828 1.00 92.12 187 SER A CA 1
ATOM 1521 C C . SER A 1 187 ? -28.309 2.511 27.386 1.00 92.12 187 SER A C 1
ATOM 1523 O O . SER A 1 187 ? -27.853 2.226 26.276 1.00 92.12 187 SER A O 1
ATOM 1525 N N . ALA A 1 188 ? -27.620 3.265 28.249 1.00 93.38 188 ALA A N 1
ATOM 1526 C CA . ALA A 1 188 ? -26.298 3.815 27.947 1.00 93.38 188 ALA A CA 1
ATOM 1527 C C . ALA A 1 188 ? -25.206 2.733 27.926 1.00 93.38 188 ALA A C 1
ATOM 1529 O O . ALA A 1 188 ? -24.346 2.738 27.046 1.00 93.38 188 ALA A O 1
ATOM 1530 N N . GLU A 1 189 ? -25.252 1.791 28.865 1.00 93.00 189 GLU A N 1
ATOM 1531 C CA . GLU A 1 189 ? -24.325 0.659 28.936 1.00 93.00 189 GLU A CA 1
ATOM 1532 C C . GLU A 1 189 ? -24.506 -0.312 27.775 1.00 93.00 189 GLU A C 1
ATOM 1534 O O . GLU A 1 189 ? -23.515 -0.774 27.220 1.00 93.00 189 GLU A O 1
ATOM 1539 N N . VAL A 1 190 ? -25.747 -0.563 27.349 1.00 90.75 190 VAL A N 1
ATOM 1540 C CA . VAL A 1 190 ? -26.034 -1.333 26.127 1.00 90.75 190 VAL A CA 1
ATOM 1541 C C . VAL A 1 190 ? -25.418 -0.638 24.914 1.00 90.75 190 VAL A C 1
ATOM 1543 O O . VAL A 1 190 ? -24.747 -1.274 24.102 1.00 90.75 190 VAL A O 1
ATOM 1546 N N . GLY A 1 191 ? -25.575 0.687 24.826 1.00 89.94 191 GLY A N 1
ATOM 1547 C CA . GLY A 1 191 ? -24.927 1.491 23.794 1.00 89.94 191 GLY A CA 1
ATOM 1548 C C . GLY A 1 191 ? -23.400 1.369 23.819 1.00 89.94 191 GLY A C 1
ATOM 1549 O O . GLY A 1 191 ? -22.785 1.242 22.759 1.00 89.94 191 GLY A O 1
ATOM 1550 N N . TYR A 1 192 ? -22.788 1.377 25.006 1.00 91.75 192 TYR A N 1
ATOM 1551 C CA . TYR A 1 192 ? -21.347 1.165 25.159 1.00 91.75 192 TYR A CA 1
ATOM 1552 C C . TYR A 1 192 ? -20.922 -0.251 24.761 1.00 91.75 192 TYR A C 1
ATOM 1554 O O . TYR A 1 192 ? -19.920 -0.403 24.069 1.00 91.75 192 TYR A O 1
ATOM 1562 N N . GLY A 1 193 ? -21.691 -1.269 25.153 1.00 89.12 193 GLY A N 1
ATOM 1563 C CA . GLY A 1 193 ? -21.453 -2.669 24.808 1.00 89.12 193 GLY A CA 1
ATOM 1564 C C . GLY A 1 193 ? -21.421 -2.907 23.302 1.00 89.12 193 GLY A C 1
ATOM 1565 O O . GLY A 1 193 ? -20.546 -3.613 22.814 1.00 89.12 193 GLY A O 1
ATOM 1566 N N . PHE A 1 194 ? -22.335 -2.270 22.566 1.00 85.00 194 PHE A N 1
ATOM 1567 C CA . PHE A 1 194 ? -22.424 -2.408 21.114 1.00 85.00 194 PHE A CA 1
ATOM 1568 C C . PHE A 1 194 ? -21.319 -1.647 20.366 1.00 85.00 194 PHE A C 1
ATOM 1570 O O . PHE A 1 194 ? -20.698 -2.190 19.459 1.00 85.00 194 PHE A O 1
ATOM 1577 N N . ASN A 1 195 ? -21.053 -0.394 20.749 1.00 85.75 195 ASN A N 1
ATOM 1578 C CA . ASN A 1 195 ? -20.110 0.469 20.027 1.00 85.75 195 ASN A CA 1
ATOM 1579 C C . ASN A 1 195 ? -18.669 0.419 20.571 1.00 85.75 195 ASN A C 1
ATOM 1581 O O . ASN A 1 195 ? -17.805 1.128 20.060 1.00 85.75 195 ASN A O 1
ATOM 1585 N N . GLU A 1 196 ? -18.415 -0.331 21.652 1.00 83.94 196 GLU A N 1
ATOM 1586 C CA . GLU A 1 196 ? -17.182 -0.277 22.466 1.00 83.94 196 GLU A CA 1
ATOM 1587 C C . GLU A 1 196 ? -16.758 1.160 22.840 1.00 83.94 196 GLU A C 1
ATOM 1589 O O . GLU A 1 196 ? -15.585 1.482 23.065 1.00 83.94 196 GLU A O 1
ATOM 1594 N N . GLY A 1 197 ? -17.741 2.052 22.895 1.00 87.44 197 GLY A N 1
ATOM 1595 C CA . GLY A 1 197 ? -17.575 3.490 22.959 1.00 87.44 197 GLY A CA 1
ATOM 1596 C C . GLY A 1 197 ? -18.882 4.143 23.378 1.00 87.44 197 GLY A C 1
ATOM 1597 O O . GLY A 1 197 ? -19.970 3.651 23.083 1.00 87.44 197 GLY A O 1
ATOM 1598 N N . ILE A 1 198 ? -18.770 5.247 24.113 1.00 91.75 198 ILE A N 1
ATOM 1599 C CA . ILE A 1 198 ? -19.921 5.989 24.624 1.00 91.75 198 ILE A CA 1
ATOM 1600 C C . ILE A 1 198 ? -19.828 7.450 24.190 1.00 91.75 198 ILE A C 1
ATOM 1602 O O . ILE A 1 198 ? -18.810 8.119 24.383 1.00 91.75 198 ILE A O 1
ATOM 1606 N N . SER A 1 199 ? -20.919 7.929 23.609 1.00 89.94 199 SER A N 1
ATOM 1607 C CA . SER A 1 199 ? -21.163 9.313 23.224 1.00 89.94 199 SER A CA 1
ATOM 1608 C C . SER A 1 199 ? -22.208 9.949 24.139 1.00 89.94 199 SER A C 1
ATOM 1610 O O . SER A 1 199 ? -23.005 9.263 24.786 1.00 89.94 199 SER A O 1
ATOM 1612 N N . ASN A 1 200 ? -22.257 11.281 24.147 1.00 90.38 200 ASN A N 1
ATOM 1613 C CA . ASN A 1 200 ? -23.275 12.025 24.891 1.00 90.38 200 ASN A CA 1
ATOM 1614 C C . ASN A 1 200 ? -24.697 11.611 24.475 1.00 90.38 200 ASN A C 1
ATOM 1616 O O . ASN A 1 200 ? -25.565 11.477 25.333 1.00 90.38 200 ASN A O 1
ATOM 1620 N N . LEU A 1 201 ? -24.924 11.336 23.183 1.00 87.69 201 LEU A N 1
ATOM 1621 C CA . LEU A 1 201 ? -26.222 10.895 22.664 1.00 87.69 201 LEU A CA 1
ATOM 1622 C C . LEU A 1 201 ? -26.671 9.571 23.301 1.00 87.69 201 LEU A C 1
ATOM 1624 O O . LEU A 1 201 ? -27.814 9.441 23.738 1.00 87.69 201 LEU A O 1
ATOM 1628 N N . GLN A 1 202 ? -25.763 8.605 23.419 1.00 91.00 202 GLN A N 1
ATOM 1629 C CA . GLN A 1 202 ? -26.073 7.324 24.054 1.00 91.00 202 GLN A CA 1
ATOM 1630 C C . GLN A 1 202 ? -26.369 7.487 25.548 1.00 91.00 202 GLN A C 1
ATOM 1632 O O . GLN A 1 202 ? -27.282 6.843 26.048 1.00 91.00 202 GLN A O 1
ATOM 1637 N N . VAL A 1 203 ? -25.689 8.391 26.259 1.00 93.75 203 VAL A N 1
ATOM 1638 C CA . VAL A 1 203 ? -26.030 8.692 27.662 1.00 93.75 203 VAL A CA 1
ATOM 1639 C C . VAL A 1 203 ? -27.405 9.354 27.779 1.00 93.75 203 VAL A C 1
ATOM 1641 O O . VAL A 1 203 ? -28.153 9.041 28.701 1.00 93.75 203 VAL A O 1
ATOM 1644 N N . THR A 1 204 ? -27.802 10.209 26.828 1.00 90.62 204 THR A N 1
ATOM 1645 C CA . THR A 1 204 ? -29.148 10.814 26.859 1.00 90.62 204 THR A CA 1
ATOM 1646 C C . THR A 1 204 ? -30.276 9.803 26.679 1.00 90.62 204 THR A C 1
ATOM 1648 O O . THR A 1 204 ? -31.403 10.089 27.080 1.00 90.62 204 THR A O 1
ATOM 1651 N N . SER A 1 205 ? -29.988 8.600 26.170 1.00 93.00 205 SER A N 1
ATOM 1652 C CA . SER A 1 205 ? -30.975 7.518 26.121 1.00 93.00 205 SER A CA 1
ATOM 1653 C C . SER A 1 205 ? -31.461 7.085 27.512 1.00 93.00 205 SER A C 1
ATOM 1655 O O . SER A 1 205 ? -32.540 6.502 27.619 1.00 93.00 205 SER A O 1
ATOM 1657 N N . LEU A 1 206 ? -30.725 7.415 28.587 1.00 93.81 206 LEU A N 1
ATOM 1658 C CA . LEU A 1 206 ? -31.169 7.192 29.967 1.00 93.81 206 LEU A CA 1
ATOM 1659 C C . LEU A 1 206 ? -32.469 7.938 30.286 1.00 93.81 206 LEU A C 1
ATOM 1661 O O . LEU A 1 206 ? -33.247 7.472 31.106 1.00 93.81 206 LEU A O 1
ATOM 1665 N N . LEU A 1 207 ? -32.762 9.046 29.596 1.00 92.88 207 LEU A N 1
ATOM 1666 C CA . LEU A 1 207 ? -34.041 9.746 29.741 1.00 92.88 207 LEU A CA 1
ATOM 1667 C C . LEU A 1 207 ? -35.226 8.845 29.387 1.00 92.88 207 LEU A C 1
ATOM 1669 O O . LEU A 1 207 ? -36.219 8.815 30.108 1.00 92.88 207 LEU A O 1
ATOM 1673 N N . PHE A 1 208 ? -35.123 8.096 28.290 1.00 92.06 208 PHE A N 1
ATOM 1674 C CA . PHE A 1 208 ? -36.183 7.177 27.880 1.00 92.06 208 PHE A CA 1
ATOM 1675 C C . PHE A 1 208 ? -36.252 5.959 28.800 1.00 92.06 208 PHE A C 1
ATOM 1677 O O . PHE A 1 208 ? -37.350 5.532 29.137 1.00 92.06 208 PHE A O 1
ATOM 1684 N N . TYR A 1 209 ? -35.101 5.472 29.271 1.00 91.94 209 TYR A N 1
ATOM 1685 C CA . TYR A 1 209 ? -3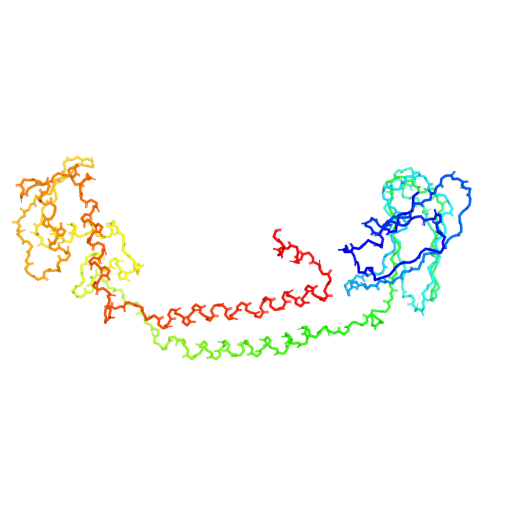5.022 4.393 30.257 1.00 91.94 209 TYR A CA 1
ATOM 1686 C C . TYR A 1 209 ? -35.694 4.772 31.590 1.00 91.94 209 TYR A C 1
ATOM 1688 O O . TYR A 1 209 ? -36.550 4.058 32.100 1.00 91.94 209 TYR A O 1
ATOM 1696 N N . TRP A 1 210 ? -35.412 5.960 32.128 1.00 94.12 210 TRP A N 1
ATOM 1697 C CA . TRP A 1 210 ? -36.076 6.445 33.341 1.00 94.12 210 TRP A CA 1
ATOM 1698 C C . TRP A 1 210 ? -37.569 6.698 33.146 1.00 94.12 210 TRP A C 1
ATOM 1700 O O . TRP A 1 210 ? -38.341 6.563 34.095 1.00 94.12 210 TRP A O 1
ATOM 1710 N N . ALA A 1 211 ? -37.985 7.085 31.938 1.00 93.56 211 ALA A N 1
ATOM 1711 C CA . ALA A 1 211 ? -39.394 7.253 31.612 1.00 93.56 211 ALA A CA 1
ATOM 1712 C C . ALA A 1 211 ? -40.125 5.903 31.544 1.00 93.56 211 ALA A C 1
ATOM 1714 O O . ALA A 1 211 ? -41.232 5.804 32.069 1.00 93.56 211 ALA A O 1
ATOM 1715 N N . SER A 1 212 ? -39.510 4.863 30.962 1.00 91.12 212 SER A N 1
ATOM 1716 C CA . SER A 1 212 ? -40.099 3.516 30.917 1.00 91.12 212 SER A CA 1
ATOM 1717 C C . SER A 1 212 ? -40.224 2.890 32.304 1.00 91.12 212 SER A C 1
ATOM 1719 O O . SER A 1 212 ? -41.220 2.236 32.587 1.00 91.12 212 SER A O 1
ATOM 1721 N N . GLU A 1 213 ? -39.271 3.163 33.195 1.00 90.06 213 GLU A N 1
ATOM 1722 C CA . GLU A 1 213 ? -39.291 2.715 34.595 1.00 90.06 213 GLU A CA 1
ATOM 1723 C C . GLU A 1 213 ? -40.156 3.608 35.521 1.00 90.06 213 GLU A C 1
ATOM 1725 O O . GLU A 1 213 ? -40.240 3.399 36.738 1.00 90.06 213 GLU A O 1
ATOM 1730 N N . GLY A 1 214 ? -40.792 4.648 34.968 1.00 93.69 214 GLY A N 1
ATOM 1731 C CA . GLY A 1 214 ? -41.725 5.522 35.681 1.00 93.69 214 GLY A CA 1
ATOM 1732 C C . GLY A 1 214 ? -41.089 6.530 36.647 1.00 93.69 214 GLY A C 1
ATOM 1733 O O . GLY A 1 214 ? -41.780 7.026 37.535 1.00 93.69 214 GLY A O 1
ATOM 1734 N N . TYR A 1 215 ? -39.793 6.846 36.528 1.00 94.31 215 TYR A N 1
ATOM 1735 C CA . TYR A 1 215 ? -39.140 7.884 37.349 1.00 94.31 215 TYR A CA 1
ATOM 1736 C C . TYR A 1 215 ? -39.439 9.300 36.859 1.00 94.31 215 TYR A C 1
ATOM 1738 O O . TYR A 1 215 ? -39.519 10.236 37.663 1.00 94.31 215 TYR A O 1
ATOM 1746 N N . ILE A 1 216 ? -39.625 9.464 35.549 1.00 95.00 216 ILE A N 1
ATOM 1747 C CA . ILE A 1 216 ? -39.910 10.757 34.928 1.00 95.00 216 ILE A CA 1
ATOM 1748 C C . ILE A 1 216 ? -41.071 10.673 33.946 1.00 95.00 216 ILE A C 1
ATOM 1750 O O . ILE A 1 216 ? -41.342 9.631 33.356 1.00 95.00 216 ILE A O 1
ATOM 1754 N N . LYS A 1 217 ? -41.710 11.817 33.709 1.00 94.94 217 LYS A N 1
ATOM 1755 C CA . LYS A 1 217 ? -42.676 12.020 32.630 1.00 94.94 217 LYS A CA 1
ATOM 1756 C C . LYS A 1 217 ? -42.132 13.045 31.645 1.00 94.94 217 LYS A C 1
ATOM 1758 O O . LYS A 1 217 ? -41.816 14.171 32.032 1.00 94.94 217 LYS A O 1
ATOM 1763 N N . ILE A 1 218 ? -42.051 12.671 30.369 1.00 92.88 218 ILE A N 1
ATOM 1764 C CA . ILE A 1 218 ? -41.648 13.572 29.284 1.00 92.88 218 ILE A CA 1
ATOM 1765 C C . ILE A 1 218 ? -42.916 14.145 28.643 1.00 92.88 218 ILE A C 1
ATOM 1767 O O . ILE A 1 218 ? -43.705 13.424 28.039 1.00 92.88 218 ILE A O 1
ATOM 1771 N N . ILE A 1 219 ? -43.126 15.451 28.789 1.00 93.06 219 ILE A N 1
ATOM 1772 C CA . ILE A 1 219 ? -44.288 16.173 28.261 1.00 93.06 219 ILE A CA 1
ATOM 1773 C C . ILE A 1 219 ? -43.856 16.947 27.015 1.00 93.06 219 ILE A C 1
ATOM 1775 O O . ILE A 1 219 ? -43.120 17.935 27.107 1.00 93.06 219 ILE A O 1
ATOM 1779 N N . MET A 1 220 ? -44.333 16.514 25.850 1.00 90.38 220 MET A N 1
ATOM 1780 C CA . MET A 1 220 ? -44.102 17.184 24.568 1.00 90.38 220 MET A CA 1
ATOM 1781 C C . MET A 1 220 ? -45.124 18.309 24.378 1.00 90.38 220 MET A C 1
ATOM 1783 O O . MET A 1 220 ? -46.324 18.060 24.426 1.00 90.38 220 MET A O 1
ATOM 1787 N N . LYS A 1 221 ? -44.666 19.553 24.181 1.00 81.44 221 LYS A N 1
ATOM 1788 C CA . LYS A 1 221 ? -45.557 20.718 23.999 1.00 81.44 221 LYS A CA 1
ATOM 1789 C C . LYS A 1 221 ? -45.707 21.129 22.530 1.00 81.44 221 LYS A C 1
ATOM 1791 O O . LYS A 1 221 ? -46.815 21.350 22.065 1.00 81.44 221 LYS A O 1
ATOM 1796 N N . LYS A 1 222 ? -44.589 21.279 21.812 1.00 81.38 222 LYS A N 1
ATOM 1797 C CA . LYS A 1 222 ? -44.498 21.639 20.379 1.00 81.38 222 LYS A CA 1
ATOM 1798 C C . LYS A 1 222 ? -43.255 20.970 19.777 1.00 81.38 222 LYS A C 1
ATOM 1800 O O . LYS A 1 222 ? -42.433 20.436 20.525 1.00 81.38 222 LYS A O 1
ATOM 1805 N N . LYS A 1 223 ? -43.068 21.040 18.451 1.00 73.31 223 LYS A N 1
ATOM 1806 C CA . LYS A 1 223 ? -41.839 20.571 17.778 1.00 73.31 223 LYS A CA 1
ATOM 1807 C C . L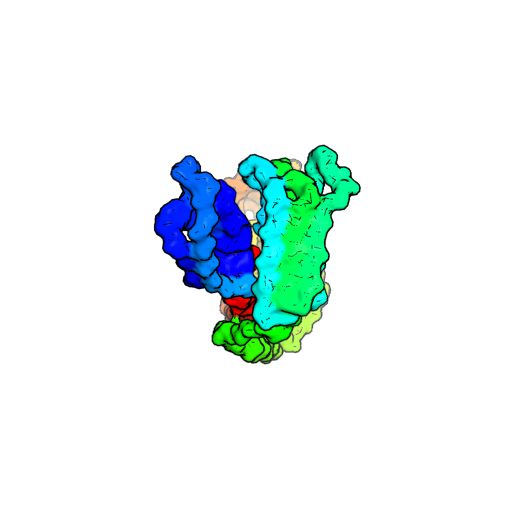YS A 1 223 ? -40.610 21.162 18.492 1.00 73.31 223 LYS A C 1
ATOM 1809 O O . LYS A 1 223 ? -40.503 22.377 18.636 1.00 73.31 223 LYS A O 1
ATOM 1814 N N . ASN A 1 224 ? -39.731 20.296 18.998 1.00 71.38 224 ASN A N 1
ATOM 1815 C CA . ASN A 1 224 ? -38.506 20.625 19.747 1.00 71.38 224 ASN A CA 1
ATOM 1816 C C . ASN A 1 224 ? -38.676 21.304 21.124 1.00 71.38 224 ASN A C 1
ATOM 1818 O O . ASN A 1 224 ? -37.684 21.769 21.690 1.00 71.38 224 ASN A O 1
ATOM 1822 N N . LYS A 1 225 ? -39.886 21.341 21.702 1.00 86.69 225 LYS A N 1
ATOM 1823 C CA . LYS A 1 225 ? -40.118 21.848 23.066 1.00 86.69 225 LYS A CA 1
ATOM 1824 C C . LYS A 1 225 ? -40.720 20.770 23.959 1.00 86.69 225 LYS A C 1
ATOM 1826 O O . LYS A 1 225 ? -41.865 20.360 23.765 1.00 86.69 225 LYS A O 1
ATOM 1831 N N . PHE A 1 226 ? -39.961 20.375 24.977 1.00 90.56 226 PHE A N 1
ATOM 1832 C CA . PHE A 1 226 ? -40.356 19.369 25.957 1.00 90.56 226 PHE A CA 1
ATOM 1833 C C . PHE A 1 226 ? -40.128 19.854 27.394 1.00 90.56 226 PHE A C 1
ATOM 1835 O O . PHE A 1 226 ? -39.347 20.775 27.659 1.00 90.56 226 PHE A O 1
ATOM 1842 N N . THR A 1 227 ? -40.854 19.254 28.331 1.00 92.00 227 THR A N 1
ATOM 1843 C CA . THR A 1 227 ? -40.693 19.440 29.778 1.00 92.00 227 THR A CA 1
ATOM 1844 C C . THR A 1 227 ? -40.574 18.072 30.429 1.00 92.00 227 THR A C 1
ATOM 1846 O O . THR A 1 227 ? -41.336 17.172 30.091 1.00 92.00 227 THR A O 1
ATOM 1849 N N . ILE A 1 228 ? -39.628 17.919 31.348 1.00 93.06 228 ILE A N 1
ATOM 1850 C CA . ILE A 1 228 ? -39.451 16.706 32.142 1.00 93.06 228 ILE A CA 1
ATOM 1851 C C . ILE A 1 228 ? -39.996 16.976 33.540 1.00 93.06 228 ILE A C 1
ATOM 1853 O O . ILE A 1 228 ? -39.628 17.969 34.171 1.00 93.06 228 ILE A O 1
ATOM 1857 N N . GLU A 1 229 ? -40.873 16.098 34.010 1.00 94.06 229 GLU A N 1
ATOM 1858 C CA . GLU A 1 229 ? -41.451 16.115 35.351 1.00 94.06 229 GLU A CA 1
ATOM 1859 C C . GLU A 1 229 ? -40.975 14.900 36.150 1.00 94.06 229 GLU A C 1
ATOM 1861 O O . GLU A 1 229 ? -41.011 13.774 35.656 1.00 94.06 229 GLU A O 1
ATOM 1866 N N . LYS A 1 230 ? -40.515 15.146 37.378 1.00 95.12 230 LYS A N 1
ATOM 1867 C CA . LYS A 1 230 ? -40.079 14.128 38.334 1.00 95.12 230 LYS A CA 1
ATOM 1868 C C . LYS A 1 230 ? -41.300 13.460 38.956 1.00 95.12 230 LYS A C 1
ATOM 1870 O O . LYS A 1 230 ? -42.133 14.158 39.532 1.00 95.12 230 LYS A O 1
ATOM 1875 N N . LEU A 1 231 ? -41.397 12.136 38.852 1.00 93.88 231 LEU A N 1
ATOM 1876 C CA . LEU A 1 231 ? -42.487 11.360 39.453 1.00 93.88 231 LEU A CA 1
ATOM 1877 C C . LEU A 1 231 ? -42.062 10.724 40.781 1.00 93.88 231 LEU A C 1
ATOM 1879 O O . LEU A 1 231 ? -42.803 10.791 41.758 1.00 93.88 231 LEU A O 1
ATOM 1883 N N . LYS A 1 232 ? -40.854 10.154 40.825 1.00 92.12 232 LYS A N 1
ATOM 1884 C CA . LYS A 1 232 ? -40.241 9.553 42.018 1.00 92.12 232 LYS A CA 1
ATOM 1885 C C . LYS A 1 232 ? -38.742 9.845 42.055 1.00 92.12 232 LYS A C 1
ATOM 1887 O O . LYS A 1 232 ? -38.135 10.163 41.031 1.00 92.12 232 LYS A O 1
ATOM 1892 N N . GLU A 1 233 ? -38.152 9.753 43.242 1.00 90.25 233 GLU A N 1
ATOM 1893 C CA . GLU A 1 233 ? -36.695 9.758 43.381 1.00 90.25 233 GLU A CA 1
ATOM 1894 C C . GLU A 1 233 ? -36.103 8.471 42.803 1.00 90.25 233 GLU A C 1
ATOM 1896 O O . GLU A 1 233 ? -36.737 7.414 42.840 1.00 90.25 233 GLU A O 1
ATOM 1901 N N . ILE A 1 234 ? -34.896 8.571 42.247 1.00 88.31 234 ILE A N 1
ATOM 1902 C CA . ILE A 1 234 ? -34.165 7.399 41.768 1.00 88.31 234 ILE A CA 1
ATOM 1903 C C . ILE A 1 234 ? -33.734 6.559 42.973 1.00 88.31 234 ILE A C 1
ATOM 1905 O O . ILE A 1 234 ? -33.199 7.082 43.953 1.00 88.31 234 ILE A O 1
ATOM 1909 N N . ASP A 1 235 ? -34.019 5.261 42.933 1.00 85.56 235 ASP A N 1
ATOM 1910 C CA . ASP A 1 235 ? -33.769 4.385 44.074 1.00 85.56 235 ASP A CA 1
ATOM 1911 C C . ASP A 1 235 ? -32.277 4.057 44.253 1.00 85.56 235 ASP A C 1
ATOM 1913 O O . ASP A 1 235 ? -31.410 4.379 43.430 1.00 85.56 235 ASP A O 1
ATOM 1917 N N . ASN A 1 236 ? -31.972 3.364 45.351 1.00 82.12 236 ASN A N 1
ATOM 1918 C CA . ASN A 1 236 ? -30.607 2.976 45.671 1.00 82.12 236 ASN A CA 1
ATOM 1919 C C . ASN A 1 236 ? -30.030 1.869 44.774 1.00 82.12 236 ASN A C 1
ATOM 1921 O O . ASN A 1 236 ? -28.809 1.708 44.788 1.00 82.12 236 ASN A O 1
ATOM 1925 N N . ASN A 1 237 ? -30.839 1.197 43.954 1.00 83.50 237 ASN A N 1
ATOM 1926 C CA . ASN A 1 237 ? -30.405 0.102 43.084 1.00 83.50 237 ASN A CA 1
ATOM 1927 C C . ASN A 1 237 ? -29.742 0.599 41.787 1.00 83.50 237 ASN A C 1
ATOM 1929 O O . ASN A 1 237 ? -29.068 -0.172 41.108 1.00 83.50 237 ASN A O 1
ATOM 1933 N N . HIS A 1 238 ? -29.882 1.885 41.452 1.00 89.31 238 HIS A N 1
ATOM 1934 C CA . HIS A 1 238 ? -29.237 2.484 40.282 1.00 89.31 238 HIS A CA 1
ATOM 1935 C C . HIS A 1 238 ? -27.758 2.822 40.529 1.00 89.31 238 HIS A C 1
ATOM 1937 O O . HIS A 1 238 ? -27.323 3.078 41.661 1.00 89.31 238 HIS A O 1
ATOM 1943 N N . LYS A 1 239 ? -26.966 2.882 39.451 1.00 90.94 239 LYS A N 1
ATOM 1944 C CA . LYS A 1 239 ? -25.529 3.183 39.542 1.00 90.94 239 LYS A CA 1
ATOM 1945 C C . LYS A 1 239 ? -25.274 4.622 39.986 1.00 90.94 239 LYS A C 1
ATOM 1947 O O . LYS A 1 239 ? -26.066 5.532 39.748 1.00 90.94 239 LYS A O 1
ATOM 1952 N N . SER A 1 240 ? -24.111 4.857 40.595 1.00 91.69 240 SER A N 1
ATOM 1953 C CA . SER A 1 240 ? -23.728 6.178 41.120 1.00 91.69 240 SER A CA 1
ATOM 1954 C C . SER A 1 240 ? -23.749 7.280 40.052 1.00 91.69 240 SER A C 1
ATOM 1956 O O . SER A 1 240 ? -24.258 8.373 40.300 1.00 91.69 240 SER A O 1
ATOM 1958 N N . TYR A 1 241 ? -23.250 6.997 38.843 1.00 93.50 241 TYR A N 1
ATOM 1959 C CA . TYR A 1 241 ? -23.259 7.971 37.747 1.00 93.50 241 TYR A CA 1
ATOM 1960 C C . TYR A 1 241 ? -24.682 8.298 37.273 1.00 93.50 241 TYR A C 1
ATOM 1962 O O . TYR A 1 241 ? -24.971 9.442 36.928 1.00 93.50 241 TYR A O 1
ATOM 1970 N N . GLU A 1 242 ? -25.574 7.308 37.308 1.00 94.00 242 GLU A N 1
ATOM 1971 C CA . GLU A 1 242 ? -26.970 7.430 36.908 1.00 94.00 242 GLU A CA 1
ATOM 1972 C C . GLU A 1 242 ? -27.734 8.317 37.894 1.00 94.00 242 GLU A C 1
ATOM 1974 O O . GLU A 1 242 ? -28.394 9.273 37.490 1.00 94.00 242 GLU A O 1
ATOM 1979 N N . LYS A 1 243 ? -27.526 8.090 39.198 1.00 93.31 243 LYS A N 1
ATOM 1980 C CA . LYS A 1 243 ? -28.067 8.928 40.277 1.00 93.31 243 LYS A CA 1
ATOM 1981 C C . LYS A 1 243 ? -27.610 10.379 40.164 1.00 93.31 243 LYS A C 1
ATOM 1983 O O . LYS A 1 243 ? -28.422 11.296 40.272 1.00 93.31 243 LYS A O 1
ATOM 1988 N N . LYS A 1 244 ? -26.311 10.598 39.936 1.00 92.75 244 LYS A N 1
ATOM 1989 C CA . LYS A 1 244 ? -25.742 11.945 39.769 1.00 92.75 244 LYS A CA 1
ATOM 1990 C C . LYS A 1 244 ? -26.372 12.658 38.576 1.00 92.75 244 LYS A C 1
ATOM 1992 O O . LYS A 1 244 ? -26.863 13.770 38.738 1.00 92.75 244 LYS A O 1
ATOM 1997 N N . LEU A 1 245 ? -26.434 11.997 37.418 1.00 93.50 245 LEU A N 1
ATOM 1998 C CA . LEU A 1 245 ? -27.023 12.571 36.209 1.00 93.50 245 LEU A CA 1
ATOM 1999 C C . LEU A 1 245 ? -28.515 12.890 36.389 1.00 93.50 245 LEU A C 1
ATOM 2001 O O . LEU A 1 245 ? -28.965 13.972 36.008 1.00 93.50 245 LEU A O 1
ATOM 2005 N N . PHE A 1 246 ? -29.269 11.975 37.003 1.00 93.44 246 PHE A N 1
ATOM 2006 C CA . PHE A 1 246 ? -30.689 12.151 37.291 1.00 93.44 246 PHE A CA 1
ATOM 2007 C C . PHE A 1 246 ? -30.945 13.346 38.218 1.00 93.44 246 PHE A C 1
ATOM 2009 O O . PHE A 1 246 ? -31.786 14.196 37.930 1.00 93.44 246 PHE A O 1
ATOM 2016 N N . ASN A 1 247 ? -30.190 13.462 39.312 1.00 91.12 247 ASN A N 1
ATOM 2017 C CA . ASN A 1 247 ? -30.328 14.579 40.248 1.00 91.12 247 ASN A CA 1
ATOM 2018 C C . ASN A 1 247 ? -29.951 15.916 39.598 1.00 91.12 247 ASN A C 1
ATOM 2020 O O . ASN A 1 247 ? -30.622 16.931 39.817 1.00 91.12 247 ASN A O 1
ATOM 2024 N N . SER A 1 248 ? -28.933 15.909 38.736 1.00 90.12 248 SER A N 1
ATOM 2025 C CA . SER A 1 248 ? -28.518 17.085 37.977 1.00 90.12 248 SER A CA 1
ATOM 2026 C C . SER A 1 248 ? -29.607 17.606 37.030 1.00 90.12 248 SER A C 1
ATOM 2028 O O . SER A 1 248 ? -29.698 18.820 36.861 1.00 90.12 248 SER A O 1
ATOM 2030 N N . LEU A 1 249 ? -30.502 16.763 36.486 1.00 89.75 249 LEU A N 1
ATOM 2031 C CA . LEU A 1 249 ? -31.633 17.231 35.660 1.00 89.75 249 LEU A CA 1
ATOM 2032 C C . LEU A 1 249 ? -32.500 18.265 36.386 1.00 89.75 249 LEU A C 1
ATOM 2034 O O . LEU A 1 249 ? -32.883 19.284 35.810 1.00 89.75 249 LEU A O 1
ATOM 2038 N N . PHE A 1 250 ? -32.825 17.998 37.650 1.00 90.06 250 PHE A N 1
ATOM 2039 C CA . PHE A 1 250 ? -33.776 18.807 38.413 1.00 90.06 250 PHE A CA 1
ATOM 2040 C C . PHE A 1 250 ? -33.110 19.935 39.202 1.00 90.06 250 PHE A C 1
ATOM 2042 O O . PHE A 1 250 ? -33.799 20.893 39.564 1.00 90.06 250 PHE A O 1
ATOM 2049 N N . LYS A 1 251 ? -31.782 19.879 39.386 1.00 86.81 251 LYS A N 1
ATOM 2050 C CA . LYS A 1 251 ? -30.975 20.960 39.977 1.00 86.81 251 LYS A CA 1
ATOM 2051 C C . LYS A 1 251 ? -31.079 22.265 39.182 1.00 86.81 251 LYS A C 1
ATOM 2053 O O . LYS A 1 251 ? -31.154 23.334 39.774 1.00 86.81 251 LYS A O 1
ATOM 2058 N N . TYR A 1 252 ? -31.126 22.179 37.852 1.00 78.88 252 TYR A N 1
ATOM 2059 C CA . TYR A 1 252 ? -31.279 23.347 36.972 1.00 78.88 252 TYR A CA 1
ATOM 2060 C C . TYR A 1 252 ? -32.750 23.775 36.776 1.00 78.88 252 TYR A C 1
ATOM 2062 O O . TYR A 1 252 ? -33.038 24.766 36.102 1.00 78.88 252 TYR A O 1
ATOM 2070 N N . GLY A 1 253 ? -33.699 23.021 37.340 1.00 79.62 253 GLY A N 1
ATOM 2071 C CA . GLY A 1 253 ? -35.136 23.286 37.300 1.00 79.62 253 GLY A CA 1
ATOM 2072 C C . GLY A 1 253 ? -35.652 23.944 38.582 1.00 79.62 253 GLY A C 1
ATOM 2073 O O . GLY A 1 253 ? -34.980 24.768 39.190 1.00 79.62 253 GLY A O 1
ATOM 2074 N N . ASN A 1 254 ? -36.871 23.583 38.985 1.00 81.56 254 ASN A N 1
ATOM 2075 C CA . ASN A 1 254 ? -37.451 23.941 40.289 1.00 81.56 254 ASN A CA 1
ATOM 2076 C C . ASN A 1 254 ? -37.469 22.743 41.265 1.00 81.56 254 ASN A C 1
ATOM 2078 O O . ASN A 1 254 ? -38.356 22.639 42.108 1.00 81.56 254 ASN A O 1
ATOM 2082 N N . GLY A 1 255 ? -36.567 21.774 41.077 1.00 80.94 255 GLY A N 1
ATOM 2083 C CA . GLY A 1 255 ? -36.522 20.527 41.848 1.00 80.94 255 GLY A CA 1
ATOM 2084 C C . GLY A 1 255 ? -37.540 19.454 41.427 1.00 80.94 255 GLY A C 1
ATOM 2085 O O . GLY A 1 255 ? -37.293 18.277 41.670 1.00 80.94 255 GLY A O 1
ATOM 2086 N N . LYS A 1 256 ? -38.638 19.816 40.742 1.00 86.38 256 LYS A N 1
ATOM 2087 C CA . LYS A 1 256 ? -39.665 18.862 40.260 1.00 86.38 256 LYS A CA 1
ATOM 2088 C C . LYS A 1 256 ? -39.875 18.865 38.746 1.00 86.38 256 LYS A C 1
ATOM 2090 O O . LYS A 1 256 ? -40.246 17.843 38.179 1.00 86.38 256 LYS A O 1
ATOM 2095 N N . LYS A 1 257 ? -39.661 19.995 38.072 1.00 90.62 257 LYS A N 1
ATOM 2096 C CA . LYS A 1 257 ? -39.853 20.167 36.626 1.00 90.62 257 LYS A CA 1
ATOM 2097 C C . LYS A 1 257 ? -38.677 20.917 36.007 1.00 90.62 257 LYS A C 1
ATOM 2099 O O . LYS A 1 257 ? -38.174 21.889 36.576 1.00 90.62 257 LYS A O 1
ATOM 2104 N N . VAL A 1 258 ? -38.271 20.495 34.812 1.00 90.38 258 VAL A N 1
ATOM 2105 C CA . VAL A 1 258 ? -37.221 21.147 34.016 1.00 90.38 258 VAL A CA 1
ATOM 2106 C C . VAL A 1 258 ? -37.624 21.216 32.542 1.00 90.38 258 VAL A C 1
ATOM 2108 O O . VAL A 1 258 ? -38.215 20.286 31.995 1.00 90.38 258 VAL A O 1
ATOM 2111 N N . THR A 1 259 ? -37.349 22.344 31.887 1.00 89.69 259 THR A N 1
ATOM 2112 C CA . THR A 1 259 ? -37.626 22.543 30.458 1.00 89.69 259 THR A CA 1
ATOM 2113 C C . THR A 1 259 ? -36.400 22.202 29.616 1.00 89.69 259 THR A C 1
ATOM 2115 O O . THR A 1 259 ? -35.266 22.424 30.039 1.00 89.69 259 THR A O 1
ATOM 2118 N N . GLY A 1 260 ? -36.614 21.712 28.390 1.00 86.31 260 GLY A N 1
ATOM 2119 C CA . GLY A 1 260 ? -35.516 21.371 27.477 1.00 86.31 260 GLY A CA 1
ATOM 2120 C C . GLY A 1 260 ? -34.572 22.542 27.163 1.00 86.31 260 GLY A C 1
ATOM 2121 O O . GLY A 1 260 ? -33.380 22.330 26.974 1.00 86.31 260 GLY A O 1
ATOM 2122 N N . GLU A 1 261 ? -35.073 23.782 27.171 1.00 85.19 261 GLU A N 1
ATOM 2123 C CA . GLU A 1 261 ? -34.259 24.995 26.986 1.00 85.19 261 GLU A CA 1
ATOM 2124 C C . GLU A 1 261 ? -33.219 25.170 28.105 1.00 85.19 261 GLU A C 1
ATOM 2126 O O . GLU A 1 261 ? -32.063 25.454 27.815 1.00 85.19 261 GLU A O 1
ATOM 2131 N N . LYS A 1 262 ? -33.587 24.906 29.368 1.00 84.25 262 LYS A N 1
ATOM 2132 C CA . LYS A 1 262 ? -32.648 24.972 30.501 1.00 84.25 262 LYS A CA 1
ATOM 2133 C C . LYS A 1 262 ? -31.590 23.870 30.451 1.00 84.25 262 LYS A C 1
ATOM 2135 O O . LYS A 1 262 ? -30.449 24.090 30.849 1.00 84.25 262 LYS A O 1
ATOM 2140 N N . LEU A 1 263 ? -31.958 22.692 29.945 1.00 84.62 263 LEU A N 1
ATOM 2141 C CA . LEU A 1 263 ? -31.028 21.571 29.805 1.00 84.62 263 LEU A CA 1
ATOM 2142 C C . LEU A 1 263 ? -29.985 21.821 28.712 1.00 84.62 263 LEU A C 1
ATOM 2144 O O . LEU A 1 263 ? -28.827 21.463 28.904 1.00 84.62 263 LEU A O 1
ATOM 2148 N N . LYS A 1 264 ? -30.354 22.475 27.601 1.00 81.62 264 LYS A N 1
ATOM 2149 C CA . LYS A 1 264 ? -29.409 22.785 26.512 1.00 81.62 264 LYS A CA 1
ATOM 2150 C C . LYS A 1 264 ? -28.179 23.558 26.992 1.00 81.62 264 LYS A C 1
ATOM 2152 O O . LYS A 1 264 ? -27.092 23.314 26.484 1.00 81.62 264 LYS A O 1
ATOM 2157 N N . THR A 1 265 ? -28.351 24.456 27.957 1.00 76.00 265 THR A N 1
ATOM 2158 C CA . THR A 1 265 ? -27.278 25.347 28.412 1.00 76.00 265 THR A CA 1
ATOM 2159 C C . THR A 1 265 ? -26.338 24.688 29.423 1.00 76.00 265 THR A C 1
ATOM 2161 O O . THR A 1 265 ? -25.135 24.907 29.355 1.00 76.00 265 THR A O 1
ATOM 2164 N N . TYR A 1 266 ? -26.856 23.871 30.349 1.00 74.75 266 TYR A N 1
ATOM 2165 C CA . TYR A 1 266 ? -26.082 23.426 31.523 1.00 74.75 266 TYR A CA 1
ATOM 2166 C C . TYR A 1 266 ? -25.925 21.909 31.659 1.00 74.75 266 TYR A C 1
ATOM 2168 O O . TYR A 1 266 ? -25.093 21.439 32.429 1.00 74.75 266 TYR A O 1
ATOM 2176 N N . PHE A 1 267 ? -26.703 21.114 30.924 1.00 85.31 267 PHE A N 1
ATOM 2177 C CA . PHE A 1 267 ? -26.741 19.666 31.136 1.00 85.31 267 PHE A CA 1
ATOM 2178 C C . PHE A 1 267 ? -25.604 18.913 30.427 1.00 85.31 267 PHE A C 1
ATOM 2180 O O . PHE A 1 267 ? -25.285 17.786 30.796 1.00 85.31 267 PHE A O 1
ATOM 2187 N N . GLY A 1 268 ? -24.958 19.528 29.429 1.00 86.31 268 GLY A N 1
ATOM 2188 C CA . GLY A 1 268 ? -23.900 18.884 28.639 1.00 86.31 268 GLY A CA 1
ATOM 2189 C C . GLY A 1 268 ? -22.680 18.442 29.459 1.00 86.31 268 GLY A C 1
ATOM 2190 O O . GLY A 1 268 ? -22.121 17.371 29.207 1.00 86.31 268 GLY A O 1
ATOM 2191 N N . GLU A 1 269 ? -22.287 19.219 30.472 1.00 88.81 269 GLU A N 1
ATOM 2192 C CA . GLU A 1 269 ? -21.172 18.864 31.359 1.00 88.81 269 GLU A CA 1
ATOM 2193 C C . GLU A 1 269 ? -21.513 17.642 32.228 1.00 88.81 269 GLU A C 1
ATOM 2195 O O . GLU A 1 269 ? -20.714 16.716 32.363 1.00 88.81 269 GLU A O 1
ATOM 2200 N N . GLU A 1 270 ? -22.735 17.594 32.756 1.00 91.75 270 GLU A N 1
ATOM 2201 C CA . GLU A 1 270 ? -23.232 16.488 33.579 1.00 91.75 270 GLU A CA 1
ATOM 2202 C C . GLU A 1 270 ? -23.363 15.195 32.765 1.00 91.75 270 GLU A C 1
ATOM 2204 O O . GLU A 1 270 ? -22.953 14.126 33.223 1.00 91.75 270 GLU A O 1
ATOM 2209 N N . VAL A 1 271 ? -23.810 15.296 31.509 1.00 92.69 271 VAL A N 1
ATOM 2210 C CA . VAL A 1 271 ? -23.783 14.179 30.553 1.00 92.69 271 VAL A CA 1
ATOM 2211 C C . VAL A 1 271 ? -22.350 13.695 30.327 1.00 92.69 271 VAL A C 1
ATOM 2213 O O . VAL A 1 271 ? -22.097 12.494 30.362 1.00 92.69 271 VAL A O 1
ATOM 2216 N N . SER A 1 272 ? -21.388 14.608 30.178 1.00 91.88 272 SER A N 1
ATOM 2217 C CA . SER A 1 272 ? -19.973 14.256 29.988 1.00 91.88 272 SER A CA 1
ATOM 2218 C C . SER A 1 272 ? -19.362 13.573 31.223 1.00 91.88 272 SER A C 1
ATOM 2220 O O . SER A 1 272 ? -18.520 12.681 31.094 1.00 91.88 272 SER A O 1
ATOM 2222 N N . LYS A 1 273 ? -19.801 13.934 32.437 1.00 93.75 273 LYS A N 1
ATOM 2223 C CA . LYS A 1 273 ? -19.439 13.220 33.677 1.00 93.75 273 LYS A CA 1
ATOM 2224 C C . LYS A 1 273 ? -20.040 11.814 33.701 1.00 93.75 273 LYS A C 1
ATOM 2226 O O . LYS A 1 273 ? -19.337 10.861 34.029 1.00 93.75 273 LYS A O 1
ATOM 2231 N N . ALA A 1 274 ? -21.297 11.662 33.291 1.00 94.44 274 ALA A N 1
ATOM 2232 C CA . ALA A 1 274 ? -21.937 10.355 33.185 1.00 94.44 274 ALA A CA 1
ATOM 2233 C C . ALA A 1 274 ? -21.286 9.459 32.117 1.00 94.44 274 ALA A C 1
ATOM 2235 O O . ALA A 1 274 ? -21.113 8.272 32.365 1.00 94.44 274 ALA A O 1
ATOM 2236 N N . VAL A 1 275 ? -20.812 10.017 30.994 1.00 94.56 275 VAL A N 1
ATOM 2237 C CA . VAL A 1 275 ? -19.984 9.295 30.005 1.00 94.56 275 VAL A CA 1
ATOM 2238 C C . VAL A 1 275 ? -18.755 8.662 30.664 1.00 94.56 275 VAL A C 1
ATOM 2240 O O . VAL A 1 275 ? -18.432 7.508 30.383 1.00 94.56 275 VAL A O 1
ATOM 2243 N N . LYS A 1 276 ? -18.062 9.388 31.553 1.00 94.00 276 LYS A N 1
ATOM 2244 C CA . LYS A 1 276 ? -16.923 8.834 32.307 1.00 94.00 276 LYS A CA 1
ATOM 2245 C C . LYS A 1 276 ? -17.371 7.725 33.260 1.00 94.00 276 LYS A C 1
ATOM 2247 O O . LYS A 1 276 ? -16.728 6.684 33.289 1.00 94.00 276 LYS A O 1
ATOM 2252 N N . GLY A 1 277 ? -18.492 7.921 33.953 1.00 93.94 277 GLY A N 1
ATOM 2253 C CA . GLY A 1 277 ? -19.072 6.915 34.845 1.00 93.94 277 GLY A CA 1
ATOM 2254 C C . GLY A 1 277 ? -19.435 5.608 34.135 1.00 93.94 277 GLY A C 1
ATOM 2255 O O . GLY A 1 277 ? -19.092 4.539 34.624 1.00 93.94 277 GLY A O 1
ATOM 2256 N N . VAL A 1 278 ? -20.027 5.681 32.937 1.00 93.44 278 VAL A N 1
ATOM 2257 C CA . VAL A 1 278 ? -20.280 4.491 32.105 1.00 93.44 278 VAL A CA 1
ATOM 2258 C C . VAL A 1 278 ? -18.961 3.807 31.740 1.00 93.44 278 VAL A C 1
ATOM 2260 O O . VAL A 1 278 ? -18.837 2.602 31.901 1.00 93.44 278 VAL A O 1
ATOM 2263 N N . LYS A 1 279 ? -17.934 4.553 31.307 1.00 92.25 279 LYS A N 1
ATOM 2264 C CA . LYS A 1 279 ? -16.615 3.965 30.990 1.00 92.25 279 LYS A CA 1
ATOM 2265 C C . LYS A 1 279 ? -15.957 3.284 32.191 1.00 92.25 279 LYS A C 1
ATOM 2267 O O . LYS A 1 279 ? -15.204 2.334 32.002 1.00 92.25 279 LYS A O 1
ATOM 2272 N N . GLU A 1 280 ? -16.172 3.794 33.399 1.00 92.00 280 GLU A N 1
ATOM 2273 C CA . GLU A 1 280 ? -15.644 3.204 34.632 1.00 92.00 280 GLU A CA 1
ATOM 2274 C C . GLU A 1 280 ? -16.298 1.864 34.965 1.00 92.00 280 GLU A C 1
ATOM 2276 O O . GLU A 1 280 ? -15.598 0.971 35.437 1.00 92.00 280 GLU A O 1
ATOM 2281 N N . GLU A 1 281 ? -17.579 1.695 34.635 1.00 90.44 281 GLU A N 1
ATOM 2282 C CA . GLU A 1 281 ? -18.308 0.438 34.829 1.00 90.44 281 GLU A CA 1
ATOM 2283 C C . GLU A 1 281 ? -17.697 -0.720 34.026 1.00 90.44 281 GLU A C 1
ATOM 2285 O O . GLU A 1 281 ? -17.686 -1.852 34.490 1.00 90.44 281 GLU A O 1
ATOM 2290 N N . PHE A 1 282 ? -17.128 -0.445 32.849 1.00 90.25 282 PHE A N 1
ATOM 2291 C CA . PHE A 1 282 ? -16.523 -1.454 31.969 1.00 90.25 282 PHE A CA 1
ATOM 2292 C C . PHE A 1 282 ? -14.999 -1.592 32.143 1.00 90.25 282 PHE A C 1
ATOM 2294 O O . PHE A 1 282 ? -14.277 -1.955 31.208 1.00 90.25 282 PHE A O 1
ATOM 2301 N N . LYS A 1 283 ? -14.476 -1.287 33.335 1.00 87.81 283 LYS A N 1
ATOM 2302 C CA . LYS A 1 283 ? -13.078 -1.561 33.705 1.00 87.81 283 LYS A CA 1
ATOM 2303 C C . LYS A 1 283 ? -12.938 -2.930 34.385 1.00 87.81 283 LYS A C 1
ATOM 2305 O O . LYS A 1 283 ? -13.920 -3.554 34.778 1.00 87.81 283 LYS A O 1
ATOM 2310 N N . TYR A 1 284 ? -11.690 -3.375 34.539 1.00 86.00 284 TYR A N 1
ATOM 2311 C CA . TYR A 1 284 ? -11.323 -4.609 35.246 1.00 86.00 284 TYR A CA 1
ATOM 2312 C C 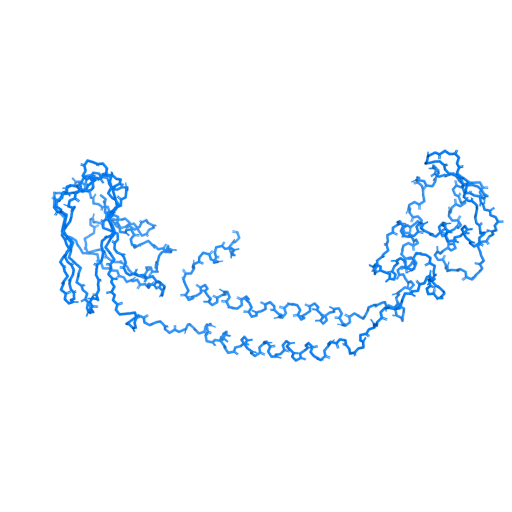. TYR A 1 284 ? -12.054 -5.845 34.692 1.00 86.00 284 TYR A C 1
ATOM 2314 O O . TYR A 1 284 ? -11.869 -6.174 33.522 1.00 86.00 284 TYR A O 1
ATOM 2322 N N . GLU A 1 285 ? -12.880 -6.506 35.502 1.00 82.19 285 GLU A N 1
ATOM 2323 C CA . GLU A 1 285 ? -13.595 -7.740 35.153 1.00 82.19 285 GLU A CA 1
ATOM 2324 C C . GLU A 1 285 ? -14.703 -7.530 34.113 1.00 82.19 285 GLU A C 1
ATOM 2326 O O . GLU A 1 285 ? -15.029 -8.446 33.366 1.00 82.19 285 GLU A O 1
ATOM 2331 N N . LYS A 1 286 ? -15.256 -6.315 34.010 1.00 84.19 286 LYS A N 1
ATOM 2332 C CA . LYS A 1 286 ? -16.320 -5.973 33.048 1.00 84.19 286 LYS A CA 1
ATOM 2333 C C . LYS A 1 286 ? -15.776 -5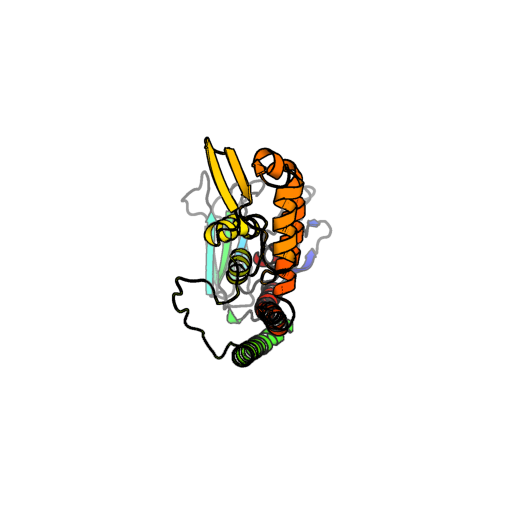.469 31.711 1.00 84.19 286 LYS A C 1
ATOM 2335 O O . LYS A 1 286 ? -16.512 -4.919 30.892 1.00 84.19 286 LYS A O 1
ATOM 2340 N N . LYS A 1 287 ? -14.470 -5.605 31.484 1.00 86.06 287 LYS A N 1
ATOM 2341 C CA . LYS A 1 287 ? -13.821 -5.121 30.272 1.00 86.06 287 LYS A CA 1
ATOM 2342 C C . LYS A 1 287 ? -14.240 -5.961 29.068 1.00 86.06 287 LYS A C 1
ATOM 2344 O O . LYS A 1 287 ? -14.010 -7.161 29.027 1.00 86.06 287 LYS A O 1
ATOM 2349 N N . LEU A 1 288 ? -14.766 -5.295 28.042 1.00 84.88 288 LEU A N 1
ATOM 2350 C CA . LEU A 1 288 ? -15.261 -5.952 26.824 1.00 84.88 288 LEU A CA 1
ATOM 2351 C C . LEU A 1 288 ? -14.153 -6.555 25.951 1.00 84.88 288 LEU A C 1
ATOM 2353 O O . LEU A 1 288 ? -14.404 -7.456 25.160 1.00 84.88 288 LEU A O 1
ATOM 2357 N N . ARG A 1 289 ? -12.920 -6.046 26.067 1.00 80.56 289 ARG A N 1
ATOM 2358 C CA . ARG A 1 289 ? -11.778 -6.512 25.274 1.00 80.56 289 ARG A CA 1
ATOM 2359 C C . ARG A 1 289 ? -10.542 -6.743 26.114 1.00 80.56 289 ARG A C 1
ATOM 2361 O O . ARG A 1 289 ? -10.091 -5.857 26.843 1.00 80.56 289 ARG A O 1
ATOM 2368 N N . ASP A 1 290 ? -9.893 -7.872 25.885 1.00 84.19 290 ASP A N 1
ATOM 2369 C CA . ASP A 1 290 ? -8.566 -8.116 26.420 1.00 84.19 290 ASP A CA 1
ATOM 2370 C C . ASP A 1 290 ? -7.518 -7.188 25.762 1.00 84.19 290 ASP A C 1
ATOM 2372 O O . ASP A 1 290 ? -7.445 -7.009 24.544 1.00 84.19 290 ASP A O 1
ATOM 2376 N N . SER A 1 291 ? -6.703 -6.543 26.601 1.00 82.81 291 SER A N 1
ATOM 2377 C CA . SER A 1 291 ? -5.627 -5.652 26.147 1.00 82.81 291 SER A CA 1
ATOM 2378 C C . SER A 1 291 ? -4.473 -6.410 25.513 1.00 82.81 291 SER A C 1
ATOM 2380 O O . SER A 1 291 ? -3.841 -5.853 24.617 1.00 82.81 291 SER A O 1
ATOM 2382 N N . ALA A 1 292 ? -4.181 -7.631 25.969 1.00 85.19 292 ALA A N 1
ATOM 2383 C CA . ALA A 1 292 ? -3.115 -8.428 25.374 1.00 85.19 292 ALA A CA 1
ATOM 2384 C C . ALA A 1 292 ? -3.491 -8.804 23.936 1.00 85.19 292 ALA A C 1
ATOM 2386 O O . ALA A 1 292 ? -2.700 -8.576 23.025 1.00 85.19 292 ALA A O 1
ATOM 2387 N N . SER A 1 293 ? -4.741 -9.214 23.717 1.00 85.31 293 SER A N 1
ATOM 2388 C CA . SER A 1 293 ? -5.299 -9.485 22.388 1.00 85.31 293 SER A CA 1
ATOM 2389 C C . SER A 1 293 ? -5.240 -8.272 21.446 1.00 85.31 293 SER A C 1
ATOM 2391 O O . SER A 1 293 ? -4.796 -8.405 20.308 1.00 85.31 293 SER A O 1
ATOM 2393 N N . LYS A 1 294 ? -5.590 -7.058 21.914 1.00 85.75 294 LYS A N 1
ATOM 2394 C CA . LYS A 1 294 ? -5.441 -5.825 21.103 1.00 85.75 294 LYS A CA 1
ATOM 2395 C C . LYS A 1 294 ? -3.990 -5.562 20.699 1.00 85.75 294 LYS A C 1
ATOM 2397 O O . LYS A 1 294 ? -3.724 -5.236 19.545 1.00 85.75 294 LYS A O 1
ATOM 2402 N N . LYS A 1 295 ? -3.058 -5.687 21.651 1.00 87.56 295 LYS A N 1
ATOM 2403 C CA . LYS A 1 295 ? -1.626 -5.483 21.395 1.00 87.56 295 LYS A CA 1
ATOM 2404 C C . LYS A 1 295 ? -1.086 -6.529 20.420 1.00 87.56 295 LYS A C 1
ATOM 2406 O O . LYS A 1 295 ? -0.386 -6.162 19.487 1.00 87.56 295 LYS A O 1
ATOM 2411 N N . ALA A 1 296 ? -1.450 -7.798 20.600 1.00 87.56 296 ALA A N 1
ATOM 2412 C CA . ALA A 1 296 ? -1.056 -8.883 19.707 1.00 87.56 296 ALA A CA 1
ATOM 2413 C C . ALA A 1 296 ? -1.589 -8.665 18.285 1.00 87.56 296 ALA A C 1
ATOM 2415 O O . ALA A 1 296 ? -0.819 -8.756 17.337 1.00 87.56 296 ALA A O 1
ATOM 2416 N N . GLY A 1 297 ? -2.867 -8.298 18.132 1.00 89.19 297 GLY A N 1
ATOM 2417 C CA . GLY A 1 297 ? -3.452 -7.987 16.825 1.00 89.19 297 GLY A CA 1
ATOM 2418 C C . GLY A 1 297 ? -2.748 -6.823 16.124 1.00 89.19 297 GLY A C 1
ATOM 2419 O O . GLY A 1 297 ? -2.408 -6.922 14.948 1.00 89.19 297 GLY A O 1
ATOM 2420 N N . PHE A 1 298 ? -2.451 -5.748 16.860 1.00 89.94 298 PHE A N 1
ATOM 2421 C CA . PHE A 1 298 ? -1.691 -4.620 16.322 1.00 89.94 298 PHE A CA 1
ATOM 2422 C C . PHE A 1 298 ? -0.267 -5.024 15.901 1.00 89.94 298 PHE A C 1
ATOM 2424 O O . PHE A 1 298 ? 0.155 -4.716 14.790 1.00 89.94 298 PHE A O 1
ATOM 2431 N N . LEU A 1 299 ? 0.459 -5.778 16.731 1.00 89.62 299 LEU A N 1
ATOM 2432 C CA . LEU A 1 299 ? 1.804 -6.258 16.394 1.00 89.62 299 LEU A CA 1
ATOM 2433 C C . LEU A 1 299 ? 1.803 -7.198 15.182 1.00 89.62 299 LEU A C 1
ATOM 2435 O O . LEU A 1 299 ? 2.649 -7.054 14.306 1.00 89.62 299 LEU A O 1
ATOM 2439 N N . LEU A 1 300 ? 0.835 -8.114 15.094 1.00 89.38 300 LEU A N 1
ATOM 2440 C CA . LEU A 1 300 ? 0.673 -8.992 13.933 1.00 89.38 300 LEU A CA 1
ATOM 2441 C C . LEU A 1 300 ? 0.421 -8.194 12.650 1.00 89.38 300 LEU A C 1
ATOM 2443 O O . LEU A 1 300 ? 0.982 -8.539 11.613 1.00 89.38 300 LEU A O 1
ATOM 2447 N N . SER A 1 301 ? -0.349 -7.102 12.725 1.00 89.31 301 SER A N 1
ATOM 2448 C CA . SER A 1 301 ? -0.569 -6.225 11.569 1.00 89.31 301 SER A CA 1
ATOM 2449 C C . SER A 1 301 ? 0.729 -5.562 11.087 1.00 89.31 301 SER A C 1
ATOM 2451 O O . SER A 1 301 ? 1.001 -5.560 9.889 1.00 89.31 301 SER A O 1
ATOM 2453 N N . ILE A 1 302 ? 1.591 -5.110 12.006 1.00 91.38 302 ILE A N 1
ATOM 2454 C CA . ILE A 1 302 ? 2.902 -4.537 11.663 1.00 91.38 302 ILE A CA 1
ATOM 2455 C C . ILE A 1 302 ? 3.812 -5.598 11.038 1.00 91.38 302 ILE A C 1
ATOM 2457 O O . ILE A 1 302 ? 4.394 -5.367 9.982 1.00 91.38 302 ILE A O 1
ATOM 2461 N N . ILE A 1 303 ? 3.913 -6.777 11.660 1.00 91.12 303 ILE A N 1
ATOM 2462 C CA . ILE A 1 303 ? 4.762 -7.874 11.167 1.00 91.12 303 ILE A CA 1
ATOM 2463 C C . ILE A 1 303 ? 4.327 -8.304 9.761 1.00 91.12 303 ILE A C 1
ATOM 2465 O O . ILE A 1 303 ? 5.175 -8.592 8.919 1.00 91.12 303 ILE A O 1
ATOM 2469 N N . SER A 1 304 ? 3.022 -8.288 9.474 1.00 89.94 304 SER A N 1
ATOM 2470 C CA . SER A 1 304 ? 2.495 -8.653 8.155 1.00 89.94 304 SER A CA 1
ATOM 2471 C C . SER A 1 304 ? 2.906 -7.702 7.024 1.00 89.94 304 SER A C 1
ATOM 2473 O O . SER A 1 304 ? 2.942 -8.121 5.870 1.00 89.94 304 SER A O 1
ATOM 2475 N N . ALA A 1 305 ? 3.275 -6.456 7.339 1.00 91.06 305 ALA A N 1
ATOM 2476 C CA . ALA A 1 305 ? 3.754 -5.491 6.352 1.00 91.06 305 ALA A CA 1
ATOM 2477 C C . ALA A 1 305 ? 5.241 -5.676 5.996 1.00 91.06 305 ALA A C 1
ATOM 2479 O O . ALA A 1 305 ? 5.669 -5.248 4.925 1.00 91.06 305 ALA A O 1
ATOM 2480 N N . VAL A 1 306 ? 6.030 -6.328 6.862 1.00 90.75 306 VAL A N 1
ATOM 2481 C CA . VAL A 1 306 ? 7.488 -6.469 6.690 1.00 90.75 306 VAL A CA 1
ATOM 2482 C C . VAL A 1 306 ? 7.856 -7.146 5.363 1.00 90.75 306 VAL A C 1
ATOM 2484 O O . VAL A 1 306 ? 8.642 -6.553 4.627 1.00 90.75 306 VAL A O 1
ATOM 2487 N N . PRO A 1 307 ? 7.277 -8.305 4.977 1.00 90.12 307 PRO A N 1
ATOM 2488 C CA . PRO A 1 307 ? 7.626 -8.950 3.710 1.00 90.12 307 PRO A CA 1
ATOM 2489 C C . PRO A 1 307 ? 7.353 -8.069 2.488 1.00 90.12 307 PRO A C 1
ATOM 2491 O O . PRO A 1 307 ? 8.143 -8.063 1.550 1.00 90.12 307 PRO A O 1
ATOM 2494 N N . ILE A 1 308 ? 6.260 -7.299 2.511 1.00 88.88 308 ILE A N 1
ATOM 2495 C CA . ILE A 1 308 ? 5.868 -6.413 1.407 1.00 88.88 308 ILE A CA 1
ATOM 2496 C C . ILE A 1 308 ? 6.911 -5.308 1.236 1.00 88.88 308 ILE A C 1
ATOM 2498 O O . ILE A 1 308 ? 7.428 -5.111 0.138 1.00 88.88 308 ILE A O 1
ATOM 2502 N N . ILE A 1 309 ? 7.262 -4.630 2.332 1.00 88.81 309 ILE A N 1
ATOM 2503 C CA . ILE A 1 309 ? 8.251 -3.545 2.326 1.00 88.81 309 ILE A CA 1
ATOM 2504 C C . ILE A 1 309 ? 9.621 -4.074 1.886 1.00 88.81 309 ILE A C 1
ATOM 2506 O O . ILE A 1 309 ? 10.286 -3.455 1.059 1.00 88.81 309 ILE A O 1
ATOM 2510 N N . SER A 1 310 ? 10.033 -5.242 2.384 1.00 88.19 310 SER A N 1
ATOM 2511 C CA . SER A 1 310 ? 11.304 -5.858 1.996 1.00 88.19 310 SER A CA 1
ATOM 2512 C C . SER A 1 310 ? 11.354 -6.221 0.508 1.00 88.19 310 SER A C 1
ATOM 2514 O O . SER A 1 310 ? 12.365 -5.961 -0.141 1.00 88.19 310 SER A O 1
ATOM 2516 N N . CYS A 1 311 ? 10.269 -6.760 -0.060 1.00 86.50 311 CYS A N 1
ATOM 2517 C CA . CYS A 1 311 ? 10.182 -7.013 -1.500 1.00 86.50 311 CYS A CA 1
ATOM 2518 C C . CYS A 1 311 ? 10.266 -5.717 -2.319 1.00 86.50 311 CYS A C 1
ATOM 2520 O O . CYS A 1 311 ? 10.956 -5.694 -3.333 1.00 86.50 311 CYS A O 1
ATOM 2522 N N . MET A 1 312 ? 9.617 -4.636 -1.872 1.00 83.31 312 MET A N 1
ATOM 2523 C CA . MET A 1 312 ? 9.688 -3.333 -2.547 1.00 83.31 312 MET A CA 1
ATOM 2524 C C . MET A 1 312 ? 11.109 -2.756 -2.550 1.00 83.31 312 MET A C 1
ATOM 2526 O O . MET A 1 312 ? 11.557 -2.241 -3.572 1.00 83.31 312 MET A O 1
ATOM 2530 N N . MET A 1 313 ? 11.838 -2.869 -1.435 1.00 80.38 313 MET A N 1
ATOM 2531 C CA . MET A 1 313 ? 13.235 -2.424 -1.356 1.00 80.38 313 MET A CA 1
ATOM 2532 C C . MET A 1 313 ? 14.138 -3.208 -2.315 1.00 80.38 313 MET A C 1
ATOM 2534 O O . MET A 1 313 ? 14.928 -2.610 -3.036 1.00 80.38 313 MET A O 1
ATOM 2538 N N . VAL A 1 314 ? 13.977 -4.532 -2.386 1.00 83.94 314 VAL A N 1
ATOM 2539 C CA . VAL A 1 314 ? 14.739 -5.363 -3.331 1.00 83.94 314 VAL A CA 1
ATOM 2540 C C . VAL A 1 314 ? 14.386 -5.043 -4.778 1.00 83.94 314 VAL A C 1
ATOM 2542 O O . VAL A 1 314 ? 15.284 -4.977 -5.607 1.00 83.94 314 VAL A O 1
ATOM 2545 N N . ALA A 1 315 ? 13.107 -4.826 -5.094 1.00 77.50 315 ALA A N 1
ATOM 2546 C CA . ALA A 1 315 ? 12.699 -4.435 -6.441 1.00 77.50 315 ALA A CA 1
ATOM 2547 C C . ALA A 1 315 ? 13.373 -3.121 -6.863 1.00 77.50 315 ALA A C 1
ATOM 2549 O O . ALA A 1 315 ? 13.897 -3.030 -7.967 1.00 77.50 315 ALA A O 1
ATOM 2550 N N . ARG A 1 316 ? 13.463 -2.137 -5.957 1.00 72.56 316 ARG A N 1
ATOM 2551 C CA . ARG A 1 316 ? 14.204 -0.891 -6.200 1.00 72.56 316 ARG A CA 1
ATOM 2552 C C . ARG A 1 316 ? 15.688 -1.139 -6.496 1.00 72.56 316 ARG A C 1
ATOM 2554 O O . ARG A 1 316 ? 16.209 -0.514 -7.418 1.00 72.56 316 ARG A O 1
ATOM 2561 N N . ASP A 1 317 ? 16.344 -2.015 -5.732 1.00 72.50 317 ASP A N 1
ATOM 2562 C CA . ASP A 1 317 ? 17.762 -2.362 -5.925 1.00 72.50 317 ASP A CA 1
ATOM 2563 C C . ASP A 1 317 ? 18.003 -3.123 -7.241 1.00 72.50 317 ASP A C 1
ATOM 2565 O O . ASP A 1 317 ? 19.037 -2.949 -7.880 1.00 72.50 317 ASP A O 1
ATOM 2569 N N . VAL A 1 318 ? 17.069 -3.990 -7.646 1.00 73.38 318 VAL A N 1
ATOM 2570 C CA . VAL A 1 318 ? 17.184 -4.806 -8.867 1.00 73.38 318 VAL A CA 1
ATOM 2571 C C . VAL A 1 318 ? 16.875 -3.987 -10.121 1.00 73.38 318 VAL A C 1
ATOM 2573 O O . VAL A 1 318 ? 17.608 -4.086 -11.107 1.00 73.38 318 VAL A O 1
ATOM 2576 N N . ASP A 1 319 ? 15.835 -3.154 -10.075 1.00 66.75 319 ASP A N 1
ATOM 2577 C CA . ASP A 1 319 ? 15.350 -2.383 -11.226 1.00 66.75 319 ASP A CA 1
ATOM 2578 C C . ASP A 1 319 ? 16.037 -1.017 -11.377 1.00 66.75 319 ASP A C 1
ATOM 2580 O O . ASP A 1 319 ? 15.699 -0.253 -12.287 1.00 66.75 319 ASP A O 1
ATOM 2584 N N . HIS A 1 320 ? 16.981 -0.685 -10.487 1.00 63.16 320 HIS A N 1
ATOM 2585 C CA . HIS A 1 320 ? 17.672 0.609 -10.457 1.00 63.16 320 HIS A CA 1
ATOM 2586 C C . HIS A 1 320 ? 16.689 1.792 -10.506 1.00 63.16 320 HIS A C 1
ATOM 2588 O O . HIS A 1 320 ? 16.796 2.687 -11.343 1.00 63.16 320 HIS A O 1
ATOM 2594 N N . GLY A 1 321 ? 15.696 1.781 -9.606 1.00 54.06 321 GLY A N 1
ATOM 2595 C CA . GLY A 1 321 ? 14.775 2.908 -9.415 1.00 54.06 321 GLY A CA 1
ATOM 2596 C C . GLY A 1 321 ? 13.651 3.054 -10.449 1.00 54.06 321 GLY A C 1
ATOM 2597 O O . GLY A 1 321 ? 13.235 4.179 -10.722 1.00 54.06 321 GLY A O 1
ATOM 2598 N N . SER A 1 322 ? 13.111 1.959 -11.003 1.00 48.53 322 SER A N 1
ATOM 2599 C CA . SER A 1 322 ? 11.856 2.052 -11.767 1.00 48.53 322 SER A CA 1
ATOM 2600 C C . SER A 1 322 ? 10.725 2.653 -10.907 1.00 48.53 322 SER A C 1
ATOM 2602 O O . SER A 1 322 ? 10.725 2.558 -9.676 1.00 48.53 322 SER A O 1
ATOM 2604 N N . ILE A 1 323 ? 9.784 3.313 -11.587 1.00 46.44 323 ILE A N 1
ATOM 2605 C CA . ILE A 1 323 ? 8.763 4.300 -11.163 1.00 46.44 323 ILE A CA 1
ATOM 2606 C C . ILE A 1 323 ? 8.076 4.052 -9.798 1.00 46.44 323 ILE A C 1
ATOM 2608 O O . ILE A 1 323 ? 7.611 4.996 -9.163 1.00 46.44 323 ILE A O 1
ATOM 2612 N N . ILE A 1 324 ? 8.049 2.824 -9.281 1.00 42.91 324 ILE A N 1
ATOM 2613 C CA . ILE A 1 324 ? 7.522 2.525 -7.938 1.00 42.91 324 ILE A CA 1
ATOM 2614 C C . ILE A 1 324 ? 8.400 3.142 -6.828 1.00 42.91 324 ILE A C 1
ATOM 2616 O O . ILE A 1 324 ? 7.886 3.512 -5.773 1.00 42.91 324 ILE A O 1
ATOM 2620 N N . GLY A 1 325 ? 9.701 3.343 -7.077 1.00 39.38 325 GLY A N 1
ATOM 2621 C CA . GLY A 1 325 ? 10.614 4.039 -6.162 1.00 39.38 325 GLY A CA 1
ATOM 2622 C C . GLY A 1 325 ? 10.310 5.531 -5.972 1.00 39.38 325 GLY A C 1
ATOM 2623 O O . GLY A 1 325 ? 10.618 6.070 -4.913 1.00 39.38 325 GLY A O 1
ATOM 2624 N N . TYR A 1 326 ? 9.643 6.174 -6.939 1.00 39.16 326 TYR A N 1
ATOM 2625 C CA . TYR A 1 326 ? 9.248 7.589 -6.863 1.00 39.16 326 TYR A CA 1
ATOM 2626 C C . TYR A 1 326 ? 8.070 7.841 -5.910 1.00 39.16 326 TYR A C 1
ATOM 2628 O O . TYR A 1 326 ? 7.868 8.965 -5.466 1.00 39.16 326 TYR A O 1
ATOM 2636 N N . ILE A 1 327 ? 7.293 6.807 -5.565 1.00 37.94 327 ILE A N 1
ATOM 2637 C CA . ILE A 1 327 ? 6.152 6.932 -4.639 1.00 37.94 327 ILE A CA 1
ATOM 2638 C C . ILE A 1 327 ? 6.632 7.047 -3.174 1.00 37.94 327 ILE A C 1
ATOM 2640 O O . ILE A 1 327 ? 5.846 7.357 -2.281 1.00 37.94 327 ILE A O 1
ATOM 2644 N N . MET A 1 328 ? 7.926 6.830 -2.910 1.00 32.16 328 MET A N 1
ATOM 2645 C CA . MET A 1 328 ? 8.517 6.903 -1.570 1.00 32.16 328 MET A CA 1
ATOM 2646 C C . MET A 1 328 ? 9.798 7.751 -1.520 1.00 32.16 328 MET A C 1
ATOM 2648 O O . MET A 1 328 ? 10.781 7.348 -0.898 1.00 32.16 328 MET A O 1
ATOM 2652 N N . GLU A 1 329 ? 9.777 8.942 -2.115 1.00 27.45 329 GLU A N 1
ATOM 2653 C CA . GLU A 1 329 ? 10.639 10.050 -1.678 1.00 27.45 329 GLU A CA 1
ATOM 2654 C C . GLU A 1 329 ? 9.768 11.228 -1.189 1.00 27.45 329 GLU A C 1
ATOM 2656 O O . GLU A 1 329 ? 8.663 11.403 -1.707 1.00 27.45 329 GLU A O 1
ATOM 2661 N N . PRO A 1 330 ? 10.188 11.946 -0.125 1.00 38.38 330 PRO A N 1
ATOM 2662 C CA . PRO A 1 330 ? 9.404 13.001 0.526 1.00 38.38 330 PRO A CA 1
ATOM 2663 C C . PRO A 1 330 ? 9.208 14.270 -0.308 1.00 38.38 330 PRO A C 1
ATOM 2665 O O . PRO A 1 330 ? 10.100 14.603 -1.120 1.00 38.38 330 PRO A O 1
#

Secondary structure (DSSP, 8-state):
-EE-SS--BTTTEEEEEEEES-TTSEEETTTTEEE--SS-S-----EEEEEEE-TT--EEEEEE-TT--S-B-S-EEEEE-SS-EEEEEEEEE--GGGTTS--EEEEEETTEEEEEESSPBPTT-EEEEEEEE-GGG-PPPPPHHHHHHHHHHHHHHHHHHHHHHHHS-S--PPPP--SSPPTT--HHHHHHHHHTS--HHHHHTHHHHHHHTTSEEEEEEETTEEEEEE-SPPPTTS-HHHHHHHHHHHHTTTSSEEEHHHHHHHHHHHHHHHHHHHHHHTSGGG-SS-HHHHHHHHHHHHHHHHHHHHHHHHHHHHHTS-GGGGGG--

Radius of gyration: 39.7 Å; chains: 1; bounding box: 85×47×95 Å

pLDDT: mean 83.24, std 11.82, range [27.45, 95.75]

Foldseek 3Di:
DDAQVVQADQDFWHWPDKDKPDPQWDADNNRRDTDHDPPDPDDDIDMDTDIGGFLPDFDKGWPDDLADDDKDDWDKDKAFAPAFWPDKDKDKQDDPDCPPHPFWDWDDDGGMIIITTPDMDDRGIIMMMTTHGPSVVRDDDQPPLRVCLVPVLVVLVVVLVVLCVVLPDPDDDDDDDDPDDPPPDDQQLSVCLVVVAGDLVSLCCVVVVCVVVPQWDWADDDVVKIKIFGDDQDDPSDDPLSNQLVQVQCVQPVNGMDIPVSCVPPSSVSSVSSSVVSVVVCPDPNPSDDPVSVVSVVVSVVSVCVSVVSVLVSCCVNRVHPPVNVVPDD